Protein AF-A0A7Y4UBI0-F1 (afdb_monomer_lite)

Sequence (370 aa):
MGIESQLKQLKIEELLTMLKHDDAEVRRKAVHSLEKMETSAFTLEIMERLLGLVADKDRFVRFDVVLALARLNETPLFPVLLERLLSLTRDKRKVVRATAASVFAECTDAAATPEVTARLWELTTDEDKNVRAEAITALRQTKALSSSPETIARLLMLTNDEDRWVGAVAVEAVTDFGHVAATPSLVERMFALLSDSQESLRWTAARAFGKLATVVATPGVIERLVALTTDTGRGVRHAAAMALGELGQQAAAPEVIGGLLNLLTDKNPDVRSHAVEALQRMGNVTAFPIARERLWGLMENKSKAIRFMAARLLREMDEVGSVSARLQEFWKPYIGISTVILLDSFNEEYCSIGDLAEEELRLLAAKQRP

Foldseek 3Di:
DDPVVVVVVVLLVVLLVQCPDPDPVSVLVSLLVLLPDDLVPDDPVNLVSLLVCLPPPDPSSLVSSLSSNLSCLVDPCVVVLLVSLLVQCPDPDPSSVLSSLLSLLSNAQSSPDPSSLVSLLVQCPDPDLSSNLSSLSSCLSHPVNLPDPVSLVSLLVQLPPPDPVSVLSSLLSNLSSDQSNPDPSSLVSLVVQCPDPDPVSVLSSLLSLLSHLVPPVDPVNLVSLLVQLPPPDPSSNLSSLSSLLSVAQVSLDPSSLVSLLVQLPDPDPSSNVSSLSSLVRNAQNVVPVVLVVSLVVQCPDPDPSSVVSSLVSQVVNCPDCPSVVVVCVSCVVVDDPPCVVVVVVDDDDDPPCPPVVVVVVVVVVVVPDD

Secondary structure (DSSP, 8-state):
--HHHHHHHHHHHHHHHHTT-SSHHHHHHHHHHHHTS-GGG--HHHHHHHHHGGG-SSHHHHHHHHHHHHGGGGSTTHHHHHHHHHHHTT-SSHHHHHHHHHHHHHHGGGG--HHHHHHHHHHTT-SSHHHHHHHHHHHHH-HHHHT-HHHHHHHHHHTT-SSHHHHHHHHHHHHHT-GGG--HHHHHHHHHHTT-SSHHHHHHHHHHHHHTHHHH--HHHHHHHHHHTT-S-HHHHHHHHHHHHHHGGGG--HHHHHHHHHHTT-SSHHHHHHHHHHHHHT--GGGSHHHHHHHHHHTT-S-HHHHHHHHHHHHHT-SSTHHHHHHHHHHTTT--GGGHHHHTT--S--SSTTTHHHHHHHHHHHTS--

pLDDT: mean 84.92, std 17.04, range [34.38, 98.56]

Structure (mmCIF, N/CA/C/O backbone):
data_AF-A0A7Y4UBI0-F1
#
_entry.id   AF-A0A7Y4UBI0-F1
#
loop_
_atom_site.group_PDB
_atom_site.id
_atom_site.type_symbol
_atom_site.label_atom_id
_atom_site.label_alt_id
_atom_site.label_comp_id
_atom_site.label_asym_id
_atom_site.label_entity_id
_atom_site.label_seq_id
_atom_site.pdbx_PDB_ins_code
_atom_site.Cartn_x
_atom_site.Cartn_y
_atom_site.Cartn_z
_atom_site.occupancy
_atom_site.B_iso_or_equiv
_atom_site.auth_seq_id
_atom_site.auth_comp_id
_atom_site.auth_asym_id
_atom_site.auth_atom_id
_atom_site.pdbx_PDB_model_num
ATOM 1 N N . MET A 1 1 ? -14.143 25.896 38.084 1.00 55.72 1 MET A N 1
ATOM 2 C CA . MET A 1 1 ? -14.036 25.474 36.671 1.00 55.72 1 MET A CA 1
ATOM 3 C C . MET A 1 1 ? -14.541 26.622 35.815 1.00 55.72 1 MET A C 1
ATOM 5 O O . MET A 1 1 ? -15.656 27.065 36.050 1.00 55.72 1 MET A O 1
ATOM 9 N N . GLY A 1 2 ? -13.694 27.189 34.950 1.00 74.81 2 GLY A N 1
ATOM 10 C CA . GLY A 1 2 ? -14.023 28.373 34.144 1.00 74.81 2 GLY A CA 1
ATOM 11 C C . GLY A 1 2 ? -14.930 28.059 32.950 1.00 74.81 2 GLY A C 1
ATOM 12 O O . GLY A 1 2 ? -15.023 26.908 32.528 1.00 74.81 2 GLY A O 1
ATOM 13 N N . ILE A 1 3 ? -15.570 29.094 32.401 1.00 71.25 3 ILE A N 1
ATOM 14 C CA . ILE A 1 3 ? -16.541 29.043 31.288 1.00 71.25 3 ILE A CA 1
ATOM 15 C C . ILE A 1 3 ? -16.007 28.257 30.075 1.00 71.25 3 ILE A C 1
ATOM 17 O O . ILE A 1 3 ? -16.743 27.491 29.458 1.00 71.25 3 ILE A O 1
ATOM 21 N N . GLU A 1 4 ? -14.710 28.357 29.773 1.00 72.25 4 GLU A N 1
ATOM 22 C CA . GLU A 1 4 ? -14.072 27.602 28.684 1.00 72.25 4 GLU A CA 1
ATOM 23 C C . GLU A 1 4 ? -14.135 26.080 28.874 1.00 72.25 4 GLU A C 1
ATOM 25 O O . GLU A 1 4 ? -14.333 25.341 27.912 1.00 72.25 4 GLU A O 1
ATOM 30 N N . SER A 1 5 ? -14.016 25.594 30.112 1.00 73.00 5 SER A N 1
ATOM 31 C CA . SER A 1 5 ? -14.112 24.162 30.415 1.00 73.00 5 SER A CA 1
ATOM 32 C C . SER A 1 5 ? -15.539 23.645 30.232 1.00 73.00 5 SER A C 1
ATOM 34 O O . SER A 1 5 ? -15.718 22.519 29.779 1.00 73.00 5 SER A O 1
ATOM 36 N N . GLN A 1 6 ? -16.547 24.463 30.547 1.00 68.75 6 GLN A N 1
ATOM 37 C CA . GLN A 1 6 ? -17.956 24.122 30.329 1.00 68.75 6 GLN A CA 1
ATOM 38 C C . GLN A 1 6 ? -18.307 24.127 28.837 1.00 68.75 6 GLN A C 1
ATOM 40 O O . GLN A 1 6 ? -18.978 23.214 28.369 1.00 68.75 6 GLN A O 1
ATOM 45 N N . LEU A 1 7 ? -17.798 25.099 28.072 1.00 70.19 7 LEU A N 1
ATOM 46 C CA . LEU A 1 7 ? -17.975 25.158 26.617 1.00 70.19 7 LEU A CA 1
ATOM 47 C C . LEU A 1 7 ? -17.324 23.965 25.906 1.00 70.19 7 LEU A C 1
ATOM 49 O O . LEU A 1 7 ? -17.924 23.390 25.000 1.00 70.19 7 LEU A O 1
ATOM 53 N N . LYS A 1 8 ? -16.118 23.559 26.332 1.00 78.38 8 LYS A N 1
ATOM 54 C CA . LYS A 1 8 ? -15.470 22.342 25.817 1.00 78.38 8 LYS A CA 1
ATOM 55 C C . LYS A 1 8 ? -16.309 21.094 26.111 1.00 78.38 8 LYS A C 1
ATOM 57 O O . LYS A 1 8 ? -16.494 20.281 25.212 1.00 78.38 8 LYS A O 1
ATOM 62 N N . GLN A 1 9 ? -16.848 20.973 27.324 1.00 78.06 9 GLN A N 1
ATOM 63 C CA . GLN A 1 9 ? -17.683 19.836 27.719 1.00 78.06 9 GLN A CA 1
ATOM 64 C C . GLN A 1 9 ? -18.991 19.762 26.916 1.00 78.06 9 GLN A C 1
ATOM 66 O O . GLN A 1 9 ? -19.308 18.707 26.374 1.00 78.06 9 GLN A O 1
ATOM 71 N N . LEU A 1 10 ? -19.699 20.886 26.761 1.00 77.88 10 LEU A N 1
ATOM 72 C CA . LEU A 1 10 ? -20.908 20.982 25.930 1.00 77.88 10 LEU A CA 1
ATOM 73 C C . LEU A 1 10 ? -20.640 20.545 24.487 1.00 77.88 10 LEU A C 1
ATOM 75 O O . LEU A 1 10 ? -21.402 19.770 23.914 1.00 77.88 10 LEU A O 1
ATOM 79 N N . LYS A 1 11 ? -19.509 20.977 23.919 1.00 87.38 11 LYS A N 1
ATOM 80 C CA . LYS A 1 11 ? -19.115 20.588 22.563 1.00 87.38 11 LYS A CA 1
ATOM 81 C C . LYS A 1 11 ? -18.838 19.085 22.444 1.00 87.38 11 LYS A C 1
ATOM 83 O O . LYS A 1 11 ? -19.170 18.490 21.424 1.00 87.38 11 LYS A O 1
ATOM 88 N N . ILE A 1 12 ? -18.246 18.460 23.464 1.00 88.44 12 ILE A N 1
ATOM 89 C CA . ILE A 1 12 ? -18.039 17.003 23.492 1.00 88.44 12 ILE A CA 1
ATOM 90 C C . ILE A 1 12 ? -19.384 16.280 23.548 1.00 88.44 12 ILE A C 1
ATOM 92 O O . ILE A 1 12 ? -19.601 15.359 22.768 1.00 88.44 12 ILE A O 1
ATOM 96 N N . GLU A 1 13 ? -20.299 16.703 24.419 1.00 90.12 13 GLU A N 1
ATOM 97 C CA . GLU A 1 13 ? -21.625 16.088 24.537 1.00 90.12 13 GLU A CA 1
ATOM 98 C C . GLU A 1 13 ? -22.402 16.159 23.218 1.00 90.12 13 GLU A C 1
ATOM 100 O O . GLU A 1 13 ? -22.935 15.142 22.768 1.00 90.12 13 GLU A O 1
ATOM 105 N N . GLU A 1 14 ? -22.384 17.308 22.536 1.00 91.62 14 GLU A N 1
ATOM 106 C CA . GLU A 1 14 ? -22.957 17.451 21.194 1.00 91.62 14 GLU A CA 1
ATOM 107 C C . GLU A 1 14 ? -22.345 16.449 20.207 1.00 91.62 14 GLU A C 1
ATOM 109 O O . GLU A 1 14 ? -23.079 15.709 19.547 1.00 91.62 14 GLU A O 1
ATOM 114 N N . LEU A 1 15 ? -21.013 16.344 20.148 1.00 92.56 15 LEU A N 1
ATOM 115 C CA . LEU A 1 15 ? -20.339 15.371 19.282 1.00 92.56 15 LEU A CA 1
ATOM 116 C C . LEU A 1 15 ? -20.748 13.930 19.617 1.00 92.56 15 LEU A C 1
ATOM 118 O O . LEU A 1 15 ? -21.052 13.156 18.710 1.00 92.56 15 LEU A O 1
ATOM 122 N N . LEU A 1 16 ? -20.839 13.576 20.902 1.00 92.94 16 LEU A N 1
ATOM 123 C CA . LEU A 1 16 ? -21.274 12.250 21.344 1.00 92.94 16 LEU A CA 1
ATOM 124 C C . LEU A 1 16 ? -22.729 11.940 20.964 1.00 92.94 16 LEU A C 1
ATOM 126 O O . LEU A 1 16 ? -23.054 10.777 20.703 1.00 92.94 16 LEU A O 1
ATOM 130 N N . THR A 1 17 ? -23.608 12.945 20.898 1.00 93.62 17 THR A N 1
ATOM 131 C CA . THR A 1 17 ? -24.964 12.752 20.355 1.00 93.62 17 THR A CA 1
ATOM 132 C C . THR A 1 17 ? -24.947 12.521 18.845 1.00 93.62 17 THR A C 1
ATOM 134 O O . THR A 1 17 ? -25.629 11.615 18.360 1.00 93.62 17 THR A O 1
ATOM 137 N N . MET A 1 18 ? -24.112 13.258 18.105 1.00 94.38 18 MET A N 1
ATOM 138 C CA . MET A 1 18 ? -23.971 13.116 16.652 1.00 94.38 18 MET A CA 1
ATOM 139 C C . MET A 1 18 ? -23.423 11.745 16.237 1.00 94.38 18 MET A C 1
ATOM 141 O O . MET A 1 18 ? -23.784 11.248 15.172 1.00 94.38 18 MET A O 1
ATOM 145 N N . LEU A 1 19 ? -22.635 11.080 17.090 1.00 94.44 19 LEU A N 1
ATOM 146 C CA . LEU A 1 19 ? -22.184 9.699 16.859 1.00 94.44 19 LEU A CA 1
ATOM 147 C C . LEU A 1 19 ? -23.337 8.690 16.713 1.00 94.44 19 LEU A C 1
ATOM 149 O O . LEU A 1 19 ? -23.130 7.616 16.160 1.00 94.44 19 LEU A O 1
ATOM 153 N N . LYS A 1 20 ? -24.546 9.004 17.192 1.00 94.00 20 LYS A N 1
ATOM 154 C CA . LYS A 1 20 ? -25.727 8.125 17.099 1.00 94.00 20 LYS A CA 1
ATOM 155 C C . LYS A 1 20 ? -26.674 8.495 15.958 1.00 94.00 20 LYS A C 1
ATOM 157 O O . LYS A 1 20 ? -27.741 7.902 15.842 1.00 94.00 20 LYS A O 1
ATOM 162 N N . HIS A 1 21 ? -26.319 9.491 15.153 1.00 96.00 21 HIS A N 1
ATOM 163 C CA . HIS A 1 21 ? -27.180 9.998 14.094 1.00 96.00 21 HIS A CA 1
ATOM 164 C C . HIS A 1 21 ? -27.374 8.963 12.970 1.00 96.00 21 HIS A C 1
ATOM 166 O O . HIS A 1 21 ? -26.458 8.202 12.663 1.00 96.00 21 HIS A O 1
ATOM 172 N N . ASP A 1 22 ? -28.538 8.945 12.314 1.00 94.12 22 ASP A N 1
ATOM 173 C CA . ASP A 1 22 ? -28.853 7.959 11.264 1.00 94.12 22 ASP A CA 1
ATOM 174 C C . ASP A 1 22 ? -28.006 8.139 9.991 1.00 94.12 22 ASP A C 1
ATOM 176 O O . ASP A 1 22 ? -27.606 7.159 9.341 1.00 94.12 22 ASP A O 1
ATOM 180 N N . ASP A 1 23 ? -27.692 9.395 9.668 1.00 95.88 23 ASP A N 1
ATOM 181 C CA . ASP A 1 23 ? -26.807 9.785 8.567 1.00 95.88 23 ASP A CA 1
ATOM 182 C C . ASP A 1 23 ? -25.337 9.472 8.887 1.00 95.88 23 ASP A C 1
ATOM 184 O O . ASP A 1 23 ? -24.786 9.933 9.892 1.00 95.88 23 ASP A O 1
ATOM 188 N N . ALA A 1 24 ? -24.707 8.698 8.003 1.00 95.81 24 ALA A N 1
ATOM 189 C CA . ALA A 1 24 ? -23.306 8.322 8.107 1.00 95.81 24 ALA A CA 1
ATOM 190 C C . ALA A 1 24 ? -22.368 9.530 8.034 1.00 95.81 24 ALA A C 1
ATOM 192 O O . ALA A 1 24 ? -21.390 9.558 8.770 1.00 95.81 24 ALA A O 1
ATOM 193 N N . GLU A 1 25 ? -22.678 10.550 7.232 1.00 95.38 25 GLU A N 1
ATOM 194 C CA . GLU A 1 25 ? -21.830 11.742 7.115 1.00 95.38 25 GLU A CA 1
ATOM 195 C C . GLU A 1 25 ? -21.813 12.558 8.412 1.00 95.38 25 GLU A C 1
ATOM 197 O O . GLU A 1 25 ? -20.786 13.130 8.779 1.00 95.38 25 GLU A O 1
ATOM 202 N N . VAL A 1 26 ? -22.925 12.575 9.153 1.00 95.81 26 VAL A N 1
ATOM 203 C CA . VAL A 1 26 ? -22.986 13.223 10.471 1.00 95.81 26 VAL A CA 1
ATOM 204 C C . VAL A 1 26 ? -22.139 12.456 11.482 1.00 95.81 26 VAL A C 1
ATOM 206 O O . VAL A 1 26 ? -21.301 13.063 12.151 1.00 95.81 26 VAL A O 1
ATOM 209 N N . ARG A 1 27 ? -22.284 11.123 11.546 1.00 96.88 27 ARG A N 1
ATOM 210 C CA . ARG A 1 27 ? -21.447 10.284 12.422 1.00 96.88 27 ARG A CA 1
ATOM 211 C C . ARG A 1 27 ? -19.970 10.445 12.084 1.00 96.88 27 ARG A C 1
ATOM 213 O O . ARG A 1 27 ? -19.155 10.652 12.974 1.00 96.88 27 ARG A O 1
ATOM 220 N N . ARG A 1 28 ? -19.642 10.431 10.795 1.00 94.81 28 ARG A N 1
ATOM 221 C CA . ARG A 1 28 ? -18.288 10.592 10.275 1.00 94.81 28 ARG A CA 1
ATOM 222 C C . ARG A 1 28 ? -17.670 11.925 10.691 1.00 94.81 28 ARG A C 1
ATOM 224 O O . ARG A 1 28 ? -16.598 11.948 11.282 1.00 94.81 28 ARG A O 1
ATOM 231 N N . LYS A 1 29 ? -18.371 13.041 10.466 1.00 93.56 29 LYS A N 1
ATOM 232 C CA . LYS A 1 29 ? -17.911 14.373 10.896 1.00 93.56 29 LYS A CA 1
ATOM 233 C C . LYS A 1 29 ? -17.727 14.464 12.406 1.00 93.56 29 LYS A C 1
ATOM 235 O O . LYS A 1 29 ? -16.806 15.146 12.854 1.00 93.56 29 LYS A O 1
ATOM 240 N N . ALA A 1 30 ? -18.579 13.795 13.181 1.00 95.12 30 ALA A N 1
ATOM 241 C CA . ALA A 1 30 ? -18.442 13.743 14.629 1.00 95.12 30 ALA A CA 1
ATOM 242 C C . ALA A 1 30 ? -17.185 12.967 15.050 1.00 95.12 30 ALA A C 1
ATOM 244 O O . ALA A 1 30 ? -16.397 13.493 15.833 1.00 95.12 30 ALA A O 1
ATOM 245 N N . VAL A 1 31 ? -16.942 11.786 14.469 1.00 94.94 31 VAL A N 1
ATOM 246 C CA . VAL A 1 31 ? -15.712 11.010 14.698 1.00 94.94 31 VAL A CA 1
ATOM 247 C C . VAL A 1 31 ? -14.476 11.815 14.300 1.00 94.94 31 VAL A C 1
ATOM 249 O O . VAL A 1 31 ? -13.589 11.985 15.125 1.00 94.94 31 VAL A O 1
ATOM 252 N N . HIS A 1 32 ? -14.454 12.399 13.101 1.00 92.62 32 HIS A N 1
ATOM 253 C CA . HIS A 1 32 ? -13.353 13.246 12.619 1.00 92.62 32 HIS A CA 1
ATOM 254 C C . HIS A 1 32 ? -13.102 14.464 13.517 1.00 92.62 32 HIS A C 1
ATOM 256 O O . HIS A 1 32 ? -11.971 14.898 13.724 1.00 92.62 32 HIS A O 1
ATOM 262 N N . SER A 1 33 ? -14.165 15.045 14.077 1.00 90.75 33 SER A N 1
ATOM 263 C CA . SER A 1 33 ? -14.035 16.166 15.011 1.00 90.75 33 SER A CA 1
ATOM 264 C C . SER A 1 33 ? -13.409 15.725 16.332 1.00 90.75 33 SER A C 1
ATOM 266 O O . SER A 1 33 ? -12.546 16.439 16.835 1.00 90.75 33 SER A O 1
ATOM 268 N N . LEU A 1 34 ? -13.793 14.557 16.863 1.00 90.56 34 LEU A N 1
ATOM 269 C CA . LEU A 1 34 ? -13.170 13.951 18.049 1.00 90.56 34 LEU A CA 1
ATOM 270 C C . LEU A 1 34 ? -11.710 13.564 17.769 1.00 90.56 34 LEU A C 1
ATOM 272 O O . LEU A 1 34 ? -10.826 13.840 18.576 1.00 90.56 34 LEU A O 1
ATOM 276 N N . GLU A 1 35 ? -11.437 13.007 16.590 1.00 88.94 35 GLU A N 1
ATOM 277 C CA . GLU A 1 35 ? -10.097 12.652 16.116 1.00 88.94 35 GLU A CA 1
ATOM 278 C C . GLU A 1 35 ? -9.171 13.867 16.002 1.00 88.94 35 GLU A C 1
ATOM 280 O O . GLU A 1 35 ? -7.967 13.715 16.127 1.00 88.94 35 GLU A O 1
ATOM 285 N N . LYS A 1 36 ? -9.686 15.087 15.827 1.00 88.12 36 LYS A N 1
ATOM 286 C CA . LYS A 1 36 ? -8.866 16.313 15.796 1.00 88.12 36 LYS A CA 1
ATOM 287 C C . LYS A 1 36 ? -8.690 16.996 17.148 1.00 88.12 36 LYS A C 1
ATOM 289 O O . LYS A 1 36 ? -7.972 17.991 17.236 1.00 88.12 36 LYS A O 1
ATOM 294 N N . MET A 1 37 ? -9.342 16.504 18.198 1.00 87.75 37 MET A N 1
ATOM 295 C CA . MET A 1 37 ? -9.190 17.069 19.537 1.00 87.75 37 MET A CA 1
ATOM 296 C C . MET A 1 37 ? -7.803 16.777 20.116 1.00 87.75 37 MET A C 1
ATOM 298 O O . MET A 1 37 ? -7.100 15.866 19.684 1.00 87.75 37 MET A O 1
ATOM 302 N N . GLU A 1 38 ? -7.394 17.538 21.126 1.00 85.56 38 GLU A N 1
ATOM 303 C CA . GLU A 1 38 ? -6.209 17.194 21.915 1.00 85.56 38 GLU A CA 1
ATOM 304 C C . GLU A 1 38 ? -6.411 15.825 22.584 1.00 85.56 38 GLU A C 1
ATOM 306 O O . GLU A 1 38 ? -7.494 15.532 23.091 1.00 85.56 38 GLU A O 1
ATOM 311 N N . THR A 1 39 ? -5.378 14.980 22.597 1.00 82.19 39 THR A N 1
ATOM 312 C CA . THR A 1 39 ? -5.441 13.629 23.189 1.00 82.19 39 THR A CA 1
ATOM 313 C C . THR A 1 39 ? -5.777 13.661 24.683 1.00 82.19 39 THR A C 1
ATOM 315 O O . THR A 1 39 ? -6.424 12.750 25.189 1.00 82.19 39 THR A O 1
ATOM 318 N N . SER A 1 40 ? -5.442 14.755 25.375 1.00 82.12 40 SER A N 1
ATOM 319 C CA . SER A 1 40 ? -5.828 15.030 26.766 1.00 82.12 40 SER A CA 1
ATOM 320 C C . SER A 1 40 ? -7.344 15.102 26.992 1.00 82.12 40 SER A C 1
ATOM 322 O O . SER A 1 40 ? -7.801 14.916 28.119 1.00 82.12 40 SER A O 1
ATOM 324 N N . ALA A 1 41 ? -8.129 15.369 25.944 1.00 84.25 41 ALA A N 1
ATOM 325 C CA . ALA A 1 41 ? -9.583 15.434 26.014 1.00 84.25 41 ALA A CA 1
ATOM 326 C C . ALA A 1 41 ? -10.254 14.059 25.878 1.00 84.25 41 ALA A C 1
ATOM 328 O O . ALA A 1 41 ? -11.459 13.956 26.110 1.00 84.25 41 ALA A O 1
ATOM 329 N N . PHE A 1 42 ? -9.515 13.008 25.503 1.00 86.50 42 PHE A N 1
ATOM 330 C CA . PHE A 1 42 ? -10.084 11.671 25.384 1.00 86.50 42 PHE A CA 1
ATOM 331 C C . PHE A 1 42 ? -10.385 11.085 26.762 1.00 86.50 42 PHE A C 1
ATOM 333 O O . PHE A 1 42 ? -9.510 10.910 27.608 1.00 86.50 42 PHE A O 1
ATOM 340 N N . THR A 1 43 ? -11.653 10.746 26.968 1.00 92.31 43 THR A N 1
ATOM 341 C CA . THR A 1 43 ? -12.148 10.094 28.178 1.00 92.31 43 THR A CA 1
ATOM 342 C C . THR A 1 43 ? -12.531 8.649 27.886 1.00 92.31 43 THR A C 1
ATOM 344 O O . THR A 1 43 ? -12.726 8.255 26.732 1.00 92.31 43 THR A O 1
ATOM 347 N N . LEU A 1 44 ? -12.705 7.859 28.949 1.00 93.56 44 LEU A N 1
ATOM 348 C CA . LEU A 1 44 ? -13.227 6.497 28.837 1.00 93.56 44 LEU A CA 1
ATOM 349 C C . LEU A 1 44 ? -14.590 6.466 28.125 1.00 93.56 44 LEU A C 1
ATOM 351 O O . LEU A 1 44 ? -14.848 5.560 27.340 1.00 93.56 44 LEU A O 1
ATOM 355 N N . GLU A 1 45 ? -15.444 7.472 28.345 1.00 94.00 45 GLU A N 1
ATOM 356 C CA . GLU A 1 45 ? -16.726 7.565 27.645 1.00 94.00 45 GLU A CA 1
ATOM 357 C C . GLU A 1 45 ? -16.535 7.746 26.137 1.00 94.00 45 GLU A C 1
ATOM 359 O O . GLU A 1 45 ? -17.156 7.022 25.363 1.00 94.00 45 GLU A O 1
ATOM 364 N N . ILE A 1 46 ? -15.668 8.671 25.710 1.00 93.62 46 ILE A N 1
ATOM 365 C CA . ILE A 1 46 ? -15.396 8.892 24.283 1.00 93.62 46 ILE A CA 1
ATOM 366 C C . ILE A 1 46 ? -14.869 7.602 23.649 1.00 93.62 46 ILE A C 1
ATOM 368 O O . ILE A 1 46 ? -15.367 7.188 22.603 1.00 93.62 46 ILE A O 1
ATOM 372 N N . MET A 1 47 ? -13.922 6.929 24.308 1.00 95.75 47 MET A N 1
ATOM 373 C CA . MET A 1 47 ? -13.381 5.654 23.841 1.00 95.75 47 MET A CA 1
ATOM 374 C C . MET A 1 47 ? -14.477 4.592 23.677 1.00 95.75 47 MET A C 1
ATOM 376 O O . MET A 1 47 ? -14.589 3.999 22.610 1.00 95.75 47 MET A O 1
ATOM 380 N N . GLU A 1 48 ? -15.321 4.368 24.688 1.00 96.12 48 GLU A N 1
ATOM 381 C CA . GLU A 1 48 ? -16.397 3.364 24.624 1.00 96.12 48 GLU A CA 1
ATOM 382 C C . GLU A 1 48 ? -17.456 3.717 23.559 1.00 96.12 48 GLU A C 1
ATOM 384 O O . GLU A 1 48 ? -18.016 2.838 22.900 1.00 96.12 48 GLU A O 1
ATOM 389 N N . ARG A 1 49 ? -17.707 5.011 23.317 1.00 95.38 49 ARG A N 1
ATOM 390 C CA . ARG A 1 49 ? -18.597 5.469 22.236 1.00 95.38 49 ARG A CA 1
ATOM 391 C C . ARG A 1 49 ? -18.013 5.183 20.856 1.00 95.38 49 ARG A C 1
ATOM 393 O O . ARG A 1 49 ? -18.745 4.703 19.993 1.00 95.38 49 ARG A O 1
ATOM 400 N N . LEU A 1 50 ? -16.718 5.427 20.665 1.00 96.56 50 LEU A N 1
ATOM 401 C CA . LEU A 1 50 ? -16.008 5.094 19.429 1.00 96.56 50 LEU A CA 1
ATOM 402 C C . LEU A 1 50 ? -15.926 3.575 19.221 1.00 96.56 50 LEU A C 1
ATOM 404 O O . LEU A 1 50 ? -16.191 3.098 18.119 1.00 96.56 50 LEU A O 1
ATOM 408 N N . LEU A 1 51 ? -15.673 2.798 20.281 1.00 96.81 51 LEU A N 1
ATOM 409 C CA . LEU A 1 51 ? -15.708 1.332 20.235 1.00 96.81 51 LEU A CA 1
ATOM 410 C C . LEU A 1 51 ? -17.085 0.801 19.814 1.00 96.81 51 LEU A C 1
ATOM 412 O O . LEU A 1 51 ? -17.164 -0.198 19.108 1.00 96.81 51 LEU A O 1
ATOM 416 N N . GLY A 1 52 ? -18.178 1.484 20.163 1.00 95.12 52 GLY A N 1
ATOM 417 C CA . GLY A 1 52 ? -19.517 1.149 19.668 1.00 95.12 52 GLY A CA 1
ATOM 418 C C . GLY A 1 52 ? -19.678 1.281 18.144 1.00 95.12 52 GLY A C 1
ATOM 419 O O . GLY A 1 52 ? -20.507 0.585 17.554 1.00 95.12 52 GLY A O 1
ATOM 420 N N . LEU A 1 53 ? -18.872 2.128 17.498 1.00 96.88 53 LEU A N 1
ATOM 421 C CA . LEU A 1 53 ? -18.917 2.398 16.057 1.00 96.88 53 LEU A CA 1
ATOM 422 C C . LEU A 1 53 ? -17.978 1.516 15.225 1.00 96.88 53 LEU A C 1
ATOM 424 O O . LEU A 1 53 ? -18.016 1.575 13.999 1.00 96.88 53 LEU A O 1
ATOM 428 N N . VAL A 1 54 ? -17.201 0.616 15.835 1.00 96.44 54 VAL A N 1
ATOM 429 C CA . VAL A 1 54 ? -16.406 -0.372 15.071 1.00 96.44 54 VAL A CA 1
ATOM 430 C C . VAL A 1 54 ? -17.289 -1.289 14.215 1.00 96.44 54 VAL A C 1
ATOM 432 O O . VAL A 1 54 ? -16.845 -1.855 13.222 1.00 96.44 54 VAL A O 1
ATOM 435 N N . ALA A 1 55 ? -18.562 -1.430 14.594 1.00 95.25 55 ALA A N 1
ATOM 436 C CA . ALA A 1 55 ? -19.567 -2.198 13.874 1.00 95.25 55 ALA A CA 1
ATOM 437 C C . ALA A 1 55 ? -20.421 -1.347 12.919 1.00 95.25 55 ALA A C 1
ATOM 439 O O . ALA A 1 55 ? -21.437 -1.846 12.427 1.00 95.25 55 ALA A O 1
ATOM 440 N N . ASP A 1 56 ? -20.074 -0.073 12.702 1.00 96.88 56 ASP A N 1
ATOM 441 C CA . ASP A 1 56 ? -20.883 0.830 11.887 1.00 96.88 56 ASP A CA 1
ATOM 442 C C . ASP A 1 56 ? -21.093 0.260 10.481 1.00 96.88 56 ASP A C 1
ATOM 444 O O . ASP A 1 56 ? -20.202 -0.362 9.898 1.00 96.88 56 ASP A O 1
ATOM 448 N N . LYS A 1 57 ? -22.286 0.465 9.921 1.00 94.00 57 LYS A N 1
ATOM 449 C CA . LYS A 1 57 ? -22.629 0.011 8.567 1.00 94.00 57 LYS A CA 1
ATOM 450 C C . LYS A 1 57 ? -21.766 0.692 7.501 1.00 94.00 57 LYS A C 1
ATOM 452 O O . LYS A 1 57 ? -21.411 0.063 6.503 1.00 94.00 57 LYS A O 1
ATOM 457 N N . ASP A 1 58 ? -21.400 1.950 7.722 1.00 95.88 58 ASP A N 1
ATOM 458 C CA . ASP A 1 58 ? -20.645 2.755 6.778 1.00 95.88 58 ASP A CA 1
ATOM 459 C C . ASP A 1 58 ? -19.135 2.524 6.914 1.00 95.88 58 ASP A C 1
ATOM 461 O O . ASP A 1 58 ? -18.559 2.568 8.001 1.00 95.88 58 ASP A O 1
ATOM 465 N N . ARG A 1 59 ? -18.473 2.258 5.784 1.00 94.44 59 ARG A N 1
ATOM 466 C CA . ARG A 1 59 ? -17.037 1.944 5.768 1.00 94.44 59 ARG A CA 1
ATOM 467 C C . ARG A 1 59 ? -16.146 3.141 6.095 1.00 94.44 59 ARG A C 1
ATOM 469 O O . ARG A 1 59 ? -15.047 2.923 6.591 1.00 94.44 59 ARG A O 1
ATOM 476 N N . PHE A 1 60 ? -16.584 4.361 5.792 1.00 94.75 60 PHE A N 1
ATOM 477 C CA . PHE A 1 60 ? -15.813 5.575 6.043 1.00 94.75 60 PHE A CA 1
ATOM 478 C C . PHE A 1 60 ? -15.929 5.987 7.506 1.00 94.75 60 PHE A C 1
ATOM 480 O O . PHE A 1 60 ? -14.925 6.360 8.097 1.00 94.75 60 PHE A O 1
ATOM 487 N N . VAL A 1 61 ? -17.103 5.806 8.123 1.00 96.38 61 VAL A N 1
ATOM 488 C CA . VAL A 1 61 ? -17.244 5.945 9.582 1.00 96.38 61 VAL A CA 1
ATOM 489 C C . VAL A 1 61 ? -16.289 4.991 10.297 1.00 96.38 61 VAL A C 1
ATOM 491 O O . VAL A 1 61 ? -15.548 5.423 11.172 1.00 96.38 61 VAL A O 1
ATOM 494 N N . ARG A 1 62 ? -16.247 3.709 9.901 1.00 96.69 62 ARG A N 1
ATOM 495 C CA . ARG A 1 62 ? -15.307 2.747 10.504 1.00 96.69 62 ARG A CA 1
ATOM 496 C C . ARG A 1 62 ? -13.846 3.155 10.312 1.00 96.69 62 ARG A C 1
ATOM 498 O O . ARG A 1 62 ? -13.075 3.019 11.251 1.00 96.69 62 ARG A O 1
ATOM 505 N N . PHE A 1 63 ? -13.473 3.648 9.131 1.00 94.94 63 PHE A N 1
ATOM 506 C CA . PHE A 1 63 ? -12.116 4.131 8.863 1.00 94.94 63 PHE A CA 1
ATOM 507 C C . PHE A 1 63 ? -11.731 5.294 9.792 1.00 94.94 63 PHE A C 1
ATOM 509 O O . PHE A 1 63 ? -10.703 5.224 10.458 1.00 94.94 63 PHE A O 1
ATOM 516 N N . ASP A 1 64 ? -12.593 6.303 9.928 1.00 95.31 64 ASP A N 1
ATOM 517 C CA . ASP A 1 64 ? -12.328 7.443 10.815 1.00 95.31 64 ASP A CA 1
ATOM 518 C C . ASP A 1 64 ? -12.292 6.999 12.296 1.00 95.31 64 ASP A C 1
ATOM 520 O O . ASP A 1 64 ? -11.508 7.517 13.089 1.00 95.31 64 ASP A O 1
ATOM 524 N N . VAL A 1 65 ? -13.088 5.989 12.682 1.00 97.25 65 VAL A N 1
ATOM 525 C CA . VAL A 1 65 ? -13.051 5.394 14.034 1.00 97.25 65 VAL A CA 1
ATOM 526 C C . VAL A 1 65 ? -11.715 4.711 14.301 1.00 97.25 65 VAL A C 1
ATOM 528 O O . VAL A 1 65 ? -11.196 4.833 15.410 1.00 97.25 65 VAL A O 1
ATOM 531 N N . VAL A 1 66 ? -11.154 4.010 13.312 1.00 97.44 66 VAL A N 1
ATOM 532 C CA . VAL A 1 66 ? -9.837 3.377 13.441 1.00 97.44 66 VAL A CA 1
ATOM 533 C C . VAL A 1 66 ? -8.778 4.429 13.764 1.00 97.44 66 VAL A C 1
ATOM 535 O O . VAL A 1 66 ? -8.068 4.280 14.758 1.00 97.44 66 VAL A O 1
ATOM 538 N N . LEU A 1 67 ? -8.735 5.521 12.995 1.00 95.00 67 LEU A N 1
ATOM 539 C CA . LEU A 1 67 ? -7.791 6.618 13.222 1.00 95.00 67 LEU A CA 1
ATOM 540 C C . LEU A 1 67 ? -8.000 7.273 14.594 1.00 95.00 67 LEU A C 1
ATOM 542 O O . LEU A 1 67 ? -7.043 7.478 15.340 1.00 95.00 67 LEU A O 1
ATOM 546 N N . ALA A 1 68 ? -9.253 7.539 14.973 1.00 95.00 68 ALA A N 1
ATOM 547 C CA . ALA A 1 68 ? -9.577 8.157 16.256 1.00 95.00 68 ALA A CA 1
ATOM 548 C C . ALA A 1 68 ? -9.170 7.283 17.453 1.00 95.00 68 ALA A C 1
ATOM 550 O O . ALA A 1 68 ? -8.627 7.797 18.431 1.00 95.00 68 ALA A O 1
ATOM 551 N N . LEU A 1 69 ? -9.414 5.969 17.385 1.00 96.44 69 LEU A N 1
ATOM 552 C CA . LEU A 1 69 ? -9.008 5.026 18.428 1.00 96.44 69 LEU A CA 1
ATOM 553 C C . LEU A 1 69 ? -7.489 4.845 18.467 1.00 96.44 69 LEU A C 1
ATOM 555 O O . LEU A 1 69 ? -6.934 4.742 19.556 1.00 96.44 69 LEU A O 1
ATOM 559 N N . ALA A 1 70 ? -6.804 4.854 17.320 1.00 95.38 70 ALA A N 1
ATOM 560 C CA . ALA A 1 70 ? -5.353 4.698 17.270 1.00 95.38 70 ALA A CA 1
ATOM 561 C C . ALA A 1 70 ? -4.614 5.817 18.022 1.00 95.38 70 ALA A C 1
ATOM 563 O O . ALA A 1 70 ? -3.629 5.532 18.699 1.00 95.38 70 ALA A O 1
ATOM 564 N N . ARG A 1 71 ? -5.140 7.054 18.014 1.00 93.50 71 ARG A N 1
ATOM 565 C CA . ARG A 1 71 ? -4.590 8.197 18.780 1.00 93.50 71 ARG A CA 1
ATOM 566 C C . ARG A 1 71 ? -4.566 7.988 20.295 1.00 93.50 71 ARG A C 1
ATOM 568 O O . ARG A 1 71 ? -3.874 8.715 21.006 1.00 93.50 71 ARG A O 1
ATOM 575 N N . LEU A 1 72 ? -5.321 7.018 20.813 1.00 92.19 72 LEU A N 1
ATOM 576 C CA . LEU A 1 72 ? -5.287 6.680 22.233 1.00 92.19 72 LEU A CA 1
ATOM 577 C C . LEU A 1 72 ? -3.983 5.994 22.646 1.00 92.19 72 LEU A C 1
ATOM 579 O O . LEU A 1 72 ? -3.750 5.906 23.849 1.00 92.19 72 LEU A O 1
ATOM 583 N N . ASN A 1 73 ? -3.137 5.547 21.709 1.00 91.44 73 ASN A N 1
ATOM 584 C CA . ASN A 1 73 ? -1.828 4.952 22.006 1.00 91.44 73 ASN A CA 1
ATOM 585 C C . ASN A 1 73 ? -0.887 5.868 22.808 1.00 91.44 73 ASN A C 1
ATOM 587 O O . ASN A 1 73 ? -0.065 5.376 23.576 1.00 91.44 73 ASN A O 1
ATOM 591 N N . GLU A 1 74 ? -1.060 7.185 22.708 1.00 88.06 74 GLU A N 1
ATOM 592 C CA . GLU A 1 74 ? -0.318 8.198 23.467 1.00 88.06 74 GLU A CA 1
ATOM 593 C C . GLU A 1 74 ? -0.967 8.538 24.824 1.00 88.06 74 GLU A C 1
ATOM 595 O O . GLU A 1 74 ? -0.540 9.465 25.514 1.00 88.06 74 GLU A O 1
ATOM 600 N N . THR A 1 75 ? -2.019 7.816 25.225 1.00 91.50 75 THR A N 1
ATOM 601 C CA . THR A 1 75 ? -2.826 8.134 26.412 1.00 91.50 75 THR A CA 1
ATOM 602 C C . THR A 1 75 ? -2.804 7.016 27.460 1.00 91.50 75 THR A C 1
ATOM 604 O O . THR A 1 75 ? -2.624 5.843 27.124 1.00 91.50 75 THR A O 1
ATOM 607 N N . PRO A 1 76 ? -3.100 7.323 28.740 1.00 93.56 76 PRO A N 1
ATOM 608 C CA . PRO A 1 76 ? -3.253 6.304 29.783 1.00 93.56 76 PRO A CA 1
ATOM 609 C C . PRO A 1 76 ? -4.392 5.300 29.539 1.00 93.56 76 PRO A C 1
ATOM 611 O O . PRO A 1 76 ? -4.457 4.282 30.222 1.00 93.56 76 PRO A O 1
ATOM 614 N N . LEU A 1 77 ? -5.303 5.575 28.595 1.00 95.25 77 LEU A N 1
ATOM 615 C CA . LEU A 1 77 ? -6.400 4.671 28.237 1.00 95.25 77 LEU A CA 1
ATOM 616 C C . LEU A 1 77 ? -5.942 3.515 27.344 1.00 95.25 77 LEU A C 1
ATOM 618 O O . LEU A 1 77 ? -6.691 2.555 27.170 1.00 95.25 77 LEU A O 1
ATOM 622 N N . PHE A 1 78 ? -4.728 3.574 26.791 1.00 96.06 78 PHE A N 1
ATOM 623 C CA . PHE A 1 78 ? -4.270 2.603 25.807 1.00 96.06 78 PHE A CA 1
ATOM 624 C C . PHE A 1 78 ? -4.315 1.137 26.273 1.00 96.06 78 PHE A C 1
ATOM 626 O O . PHE A 1 78 ? -4.829 0.312 25.519 1.00 96.06 78 PHE A O 1
ATOM 633 N N . PRO A 1 79 ? -3.893 0.769 27.501 1.00 96.44 79 PRO A N 1
ATOM 634 C CA . PRO A 1 79 ? -4.013 -0.616 27.961 1.00 96.44 79 PRO A CA 1
ATOM 635 C C . PRO A 1 79 ? -5.468 -1.106 27.981 1.00 96.44 79 PRO A C 1
ATOM 637 O O . PRO A 1 79 ? -5.756 -2.222 27.556 1.00 96.44 79 PRO A O 1
ATOM 640 N N . VAL A 1 80 ? -6.400 -0.238 28.392 1.00 97.12 80 VAL A N 1
ATOM 641 C CA . VAL A 1 80 ? -7.838 -0.547 28.403 1.00 97.12 80 VAL A CA 1
ATOM 642 C C . VAL A 1 80 ? -8.361 -0.714 26.976 1.00 97.12 80 VAL A C 1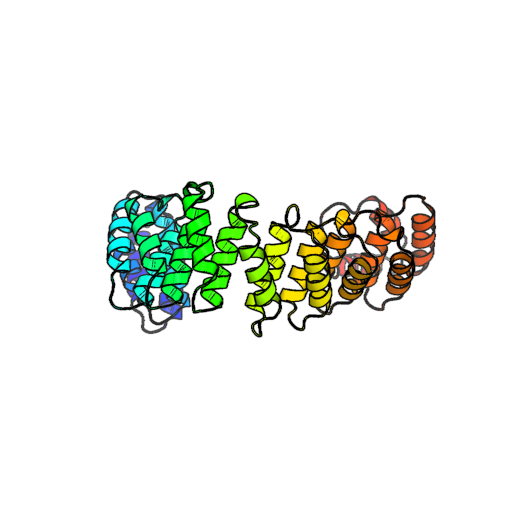
ATOM 644 O O . VAL A 1 80 ? -9.142 -1.625 26.703 1.00 97.12 80 VAL A O 1
ATOM 647 N N . LEU A 1 81 ? -7.907 0.129 26.044 1.00 97.19 81 LEU A N 1
ATOM 648 C CA . LEU A 1 81 ? -8.229 -0.016 24.628 1.00 97.19 81 LEU A CA 1
ATOM 649 C C . LEU A 1 81 ? -7.760 -1.375 24.089 1.00 97.19 81 LEU A C 1
ATOM 651 O O . LEU A 1 81 ? -8.544 -2.056 23.430 1.00 97.19 81 LEU A O 1
ATOM 655 N N . LEU A 1 82 ? -6.524 -1.794 24.385 1.00 97.19 82 LEU A N 1
ATOM 656 C CA . LEU A 1 82 ? -5.993 -3.083 23.930 1.00 97.19 82 LEU A CA 1
ATOM 657 C C . LEU A 1 82 ? -6.846 -4.256 24.430 1.00 97.19 82 LEU A C 1
ATOM 659 O O . LEU A 1 82 ? -7.227 -5.109 23.629 1.00 97.19 82 LEU A O 1
ATOM 663 N N . GLU A 1 83 ? -7.223 -4.269 25.712 1.00 97.38 83 GLU A N 1
ATOM 664 C CA . GLU A 1 83 ? -8.114 -5.295 26.276 1.00 97.38 83 GLU A CA 1
ATOM 665 C C . GLU A 1 83 ? -9.474 -5.338 25.560 1.00 97.38 83 GLU A C 1
ATOM 667 O O . GLU A 1 83 ? -9.990 -6.410 25.215 1.00 97.38 83 GLU A O 1
ATOM 672 N N . ARG A 1 84 ? -10.063 -4.166 25.290 1.00 97.94 84 ARG A N 1
ATOM 673 C CA . ARG A 1 84 ? -11.341 -4.060 24.573 1.00 97.94 84 ARG A CA 1
ATOM 674 C C . ARG A 1 84 ? -11.232 -4.559 23.138 1.00 97.94 84 ARG A C 1
ATOM 676 O O . ARG A 1 84 ? -12.066 -5.361 22.715 1.00 97.94 84 ARG A O 1
ATOM 683 N N . LEU A 1 85 ? -10.206 -4.140 22.404 1.00 97.81 85 LEU A N 1
ATOM 684 C CA . LEU A 1 85 ? -9.973 -4.575 21.028 1.00 97.81 85 LEU A CA 1
ATOM 685 C C . LEU A 1 85 ? -9.712 -6.082 20.954 1.00 97.81 85 LEU A C 1
ATOM 687 O O . LEU A 1 85 ? -10.290 -6.753 20.101 1.00 97.81 85 LEU A O 1
ATOM 691 N N . LEU A 1 86 ? -8.937 -6.643 21.889 1.00 98.00 86 LEU A N 1
ATOM 692 C CA . LEU A 1 86 ? -8.711 -8.088 21.993 1.00 9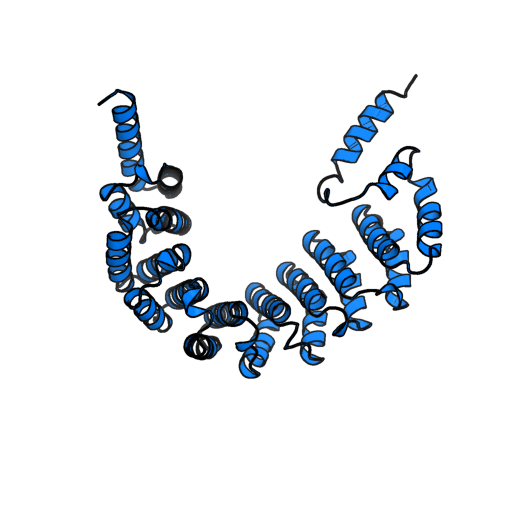8.00 86 LEU A CA 1
ATOM 693 C C . LEU A 1 86 ? -10.029 -8.854 22.144 1.00 98.00 86 LEU A C 1
ATOM 695 O O . LEU A 1 86 ? -10.221 -9.883 21.492 1.00 98.00 86 LEU A O 1
ATOM 699 N N . SER A 1 87 ? -10.964 -8.354 22.952 1.00 97.62 87 SER A N 1
ATOM 700 C CA . SER A 1 87 ? -12.311 -8.928 23.041 1.00 97.62 87 SER A CA 1
ATOM 701 C C . SER A 1 87 ? -13.062 -8.833 21.704 1.00 97.62 87 SER A C 1
ATOM 703 O O . SER A 1 87 ? -13.600 -9.830 21.218 1.00 97.62 87 SER A O 1
ATOM 705 N N . LEU A 1 88 ? -13.020 -7.671 21.044 1.00 97.88 88 LEU A N 1
ATOM 706 C CA . LEU A 1 88 ? -13.694 -7.432 19.761 1.00 97.88 88 LEU A CA 1
ATOM 707 C C . LEU A 1 88 ? -13.151 -8.295 18.610 1.00 97.88 88 LEU A C 1
ATOM 709 O O . LEU A 1 88 ? -13.916 -8.672 17.722 1.00 97.88 88 LEU A O 1
ATOM 713 N N . THR A 1 89 ? -11.884 -8.722 18.652 1.00 97.31 89 THR A N 1
ATOM 714 C CA . THR A 1 89 ? -11.354 -9.704 17.683 1.00 97.31 89 THR A CA 1
ATOM 715 C C . THR A 1 89 ? -12.035 -11.075 17.744 1.00 97.31 89 THR A C 1
ATOM 717 O O . THR A 1 89 ? -11.780 -11.925 16.892 1.00 97.31 89 THR A O 1
ATOM 720 N N . ARG A 1 90 ? -12.877 -11.330 18.751 1.00 96.81 90 ARG A N 1
ATOM 721 C CA . ARG A 1 90 ? -13.640 -12.574 18.930 1.00 96.81 90 ARG A CA 1
ATOM 722 C C . ARG A 1 90 ? -15.142 -12.382 18.666 1.00 96.81 90 ARG A C 1
ATOM 724 O O . ARG A 1 90 ? -15.923 -13.302 18.898 1.00 96.81 90 ARG A O 1
ATOM 731 N N . ASP A 1 91 ? -15.561 -11.209 18.182 1.00 97.94 91 ASP A N 1
ATOM 732 C CA . ASP A 1 91 ? -16.963 -10.932 17.843 1.00 97.94 91 ASP A CA 1
ATOM 733 C C . ASP A 1 91 ? -17.435 -11.827 16.680 1.00 97.94 91 ASP A C 1
ATOM 735 O O . ASP A 1 91 ? -16.693 -12.156 15.748 1.00 97.94 91 ASP A O 1
ATOM 739 N N . LYS A 1 92 ? -18.713 -12.217 16.713 1.00 97.00 92 LYS A N 1
ATOM 740 C CA . LYS A 1 92 ? -19.335 -13.045 15.667 1.00 97.00 92 LYS A CA 1
ATOM 741 C C . LYS A 1 92 ? -19.345 -12.346 14.305 1.00 97.00 92 LYS A C 1
ATOM 743 O O . LYS A 1 92 ? -19.335 -13.003 13.268 1.00 97.00 92 LYS A O 1
ATOM 748 N N . ARG A 1 93 ? -19.380 -11.014 14.289 1.00 97.06 93 ARG A N 1
ATOM 749 C CA . ARG A 1 93 ? -19.400 -10.201 13.075 1.00 97.06 93 ARG A CA 1
ATOM 750 C C . ARG A 1 93 ? -17.978 -9.993 12.578 1.00 97.06 93 ARG A C 1
ATOM 752 O O . ARG A 1 93 ? -17.192 -9.275 13.188 1.00 97.06 93 ARG A O 1
ATOM 759 N N . LYS A 1 94 ? -17.704 -10.507 11.383 1.00 97.00 94 LYS A N 1
ATOM 760 C CA . LYS A 1 94 ? -16.450 -10.279 10.653 1.00 97.00 94 LYS A CA 1
ATOM 761 C C . LYS A 1 94 ? -16.019 -8.814 10.553 1.00 97.00 94 LYS A C 1
ATOM 763 O O . LYS A 1 94 ? -14.839 -8.523 10.669 1.00 97.00 94 LYS A O 1
ATOM 768 N N . VAL A 1 95 ? -16.970 -7.887 10.394 1.00 97.12 95 VAL A N 1
ATOM 769 C CA . VAL A 1 95 ? -16.676 -6.446 10.302 1.00 97.12 95 VAL A CA 1
ATOM 770 C C . VAL A 1 95 ? -16.034 -5.942 11.592 1.00 97.12 95 VAL A C 1
ATOM 772 O O . VAL A 1 95 ? -15.053 -5.216 11.530 1.00 97.12 95 VAL A O 1
ATOM 775 N N . VAL A 1 96 ? -16.530 -6.383 12.750 1.00 97.81 96 VAL A N 1
ATOM 776 C CA . VAL A 1 96 ? -15.978 -5.994 14.053 1.00 97.81 96 VAL A CA 1
ATOM 777 C C . VAL A 1 96 ? -14.587 -6.578 14.249 1.00 97.81 96 VAL A C 1
ATOM 779 O O . VAL A 1 96 ? -13.683 -5.854 14.657 1.00 97.81 96 VAL A O 1
ATOM 782 N N . ARG A 1 97 ? -14.392 -7.858 13.897 1.00 98.31 97 ARG A N 1
ATOM 783 C CA . ARG A 1 97 ? -13.071 -8.498 13.963 1.00 98.31 97 ARG A CA 1
ATOM 784 C C . ARG A 1 97 ? -12.050 -7.779 13.079 1.00 98.31 97 ARG A C 1
ATOM 786 O O . ARG A 1 97 ? -10.959 -7.471 13.548 1.00 98.31 97 ARG A O 1
ATOM 793 N N . ALA A 1 98 ? -12.426 -7.473 11.836 1.00 97.44 98 ALA A N 1
ATOM 794 C CA . ALA A 1 98 ? -11.573 -6.780 10.874 1.00 97.44 98 ALA A CA 1
ATOM 795 C C . ALA A 1 98 ? -11.239 -5.358 11.341 1.00 97.44 98 ALA A C 1
ATOM 797 O O . ALA A 1 98 ? -10.076 -4.976 11.349 1.00 97.44 98 ALA A O 1
ATOM 798 N N . THR A 1 99 ? -12.231 -4.587 11.799 1.00 97.75 99 THR A N 1
ATOM 799 C CA . THR A 1 99 ? -11.995 -3.229 12.303 1.00 97.75 99 THR A CA 1
ATOM 800 C C . THR A 1 99 ? -11.124 -3.232 13.558 1.00 97.75 99 THR A C 1
ATOM 802 O O . THR A 1 99 ? -10.231 -2.402 13.654 1.00 97.75 99 THR A O 1
ATOM 805 N N . ALA A 1 100 ? -11.297 -4.189 14.475 1.00 97.81 100 ALA A N 1
ATOM 806 C CA . ALA A 1 100 ? -10.411 -4.323 15.632 1.00 97.81 100 ALA A CA 1
ATOM 807 C C . ALA A 1 100 ? -8.957 -4.632 15.224 1.00 97.81 100 ALA A C 1
ATOM 809 O O . ALA A 1 100 ? -8.034 -4.015 15.752 1.00 97.81 100 ALA A O 1
ATOM 810 N N . ALA A 1 101 ? -8.750 -5.533 14.255 1.00 97.56 101 ALA A N 1
ATOM 811 C CA . ALA A 1 101 ? -7.424 -5.812 13.699 1.00 97.56 101 ALA A CA 1
ATOM 812 C C . ALA A 1 101 ? -6.808 -4.581 13.010 1.00 97.56 101 ALA A C 1
ATOM 814 O O . ALA A 1 101 ? -5.624 -4.313 13.186 1.00 97.56 101 ALA A O 1
ATOM 815 N N . SER A 1 102 ? -7.625 -3.794 12.308 1.00 97.50 102 SER A N 1
ATOM 816 C CA . SER A 1 102 ? -7.209 -2.546 11.660 1.00 97.50 102 SER A CA 1
ATOM 817 C C . SER A 1 102 ? -6.744 -1.488 12.672 1.00 97.50 102 SER A C 1
ATOM 819 O O . SER A 1 102 ? -5.739 -0.821 12.448 1.00 97.50 102 SER A O 1
ATOM 821 N N . VAL A 1 103 ? -7.389 -1.391 13.847 1.00 97.50 103 VAL A N 1
ATOM 822 C CA . VAL A 1 103 ? -6.896 -0.523 14.938 1.00 97.50 103 VAL A CA 1
ATOM 823 C C . VAL A 1 103 ? -5.522 -0.973 15.427 1.00 97.50 103 VAL A C 1
ATOM 825 O O . VAL A 1 103 ? -4.649 -0.132 15.614 1.00 97.50 103 VAL A O 1
ATOM 828 N N . PHE A 1 104 ? -5.285 -2.279 15.593 1.00 96.88 104 PHE A N 1
ATOM 829 C CA . PHE A 1 104 ? -3.943 -2.759 15.946 1.00 96.88 104 PHE A CA 1
ATOM 830 C C . PHE A 1 104 ? -2.903 -2.407 14.882 1.00 96.88 104 PHE A C 1
ATOM 832 O O . PHE A 1 104 ? -1.777 -2.065 15.235 1.00 96.88 104 PHE A O 1
ATOM 839 N N . ALA A 1 105 ? -3.293 -2.449 13.608 1.00 94.56 105 ALA A N 1
ATOM 840 C CA . ALA A 1 105 ? -2.446 -2.066 12.490 1.00 94.56 105 ALA A CA 1
ATOM 841 C C . ALA A 1 105 ? -1.992 -0.599 12.606 1.00 94.56 105 ALA A C 1
ATOM 843 O O . ALA A 1 105 ? -0.793 -0.324 12.650 1.00 94.56 105 ALA A O 1
ATOM 844 N N . GLU A 1 106 ? -2.933 0.327 12.806 1.00 95.75 106 GLU A N 1
ATOM 845 C CA . GLU A 1 106 ? -2.628 1.752 13.000 1.00 95.75 106 GLU A CA 1
ATOM 846 C C . GLU A 1 106 ? -1.884 2.048 14.313 1.00 95.75 106 GLU A C 1
ATOM 848 O O . GLU A 1 106 ? -1.095 2.990 14.389 1.00 95.75 106 GLU A O 1
ATOM 853 N N . CYS A 1 107 ? -2.068 1.233 15.356 1.00 93.62 107 CYS A N 1
ATOM 854 C CA . CYS A 1 107 ? -1.286 1.357 16.586 1.00 93.62 107 CYS A CA 1
ATOM 855 C C . CYS A 1 107 ? 0.169 0.877 16.432 1.00 93.62 107 CYS A C 1
ATOM 857 O O . CYS A 1 107 ? 1.019 1.279 17.231 1.00 93.62 107 CYS A O 1
ATOM 859 N N . THR A 1 108 ? 0.488 0.076 15.411 1.00 90.38 108 THR A N 1
ATOM 860 C CA . THR A 1 108 ? 1.843 -0.412 15.094 1.00 90.38 108 THR A CA 1
ATOM 861 C C . THR A 1 108 ? 2.546 -1.056 16.308 1.00 90.38 108 THR A C 1
ATOM 863 O O . THR A 1 108 ? 1.949 -1.852 17.034 1.00 90.38 108 THR A O 1
ATOM 866 N N . ASP A 1 109 ? 3.804 -0.687 16.577 1.00 90.62 109 ASP A N 1
ATOM 867 C CA . ASP A 1 109 ? 4.619 -1.182 17.690 1.00 90.62 109 ASP A CA 1
ATOM 868 C C . ASP A 1 109 ? 3.997 -0.931 19.069 1.00 90.62 109 ASP A C 1
ATOM 870 O O . ASP A 1 109 ? 4.261 -1.688 20.001 1.00 90.62 109 ASP A O 1
ATOM 874 N N . ALA A 1 110 ? 3.143 0.089 19.226 1.00 90.88 110 ALA A N 1
ATOM 875 C CA . ALA A 1 110 ? 2.480 0.333 20.505 1.00 90.88 110 ALA A CA 1
ATOM 876 C C . ALA A 1 110 ? 1.574 -0.851 20.890 1.00 90.88 110 ALA A C 1
ATOM 878 O O . ALA A 1 110 ? 1.505 -1.233 22.055 1.00 90.88 110 ALA A O 1
ATOM 879 N N . ALA A 1 1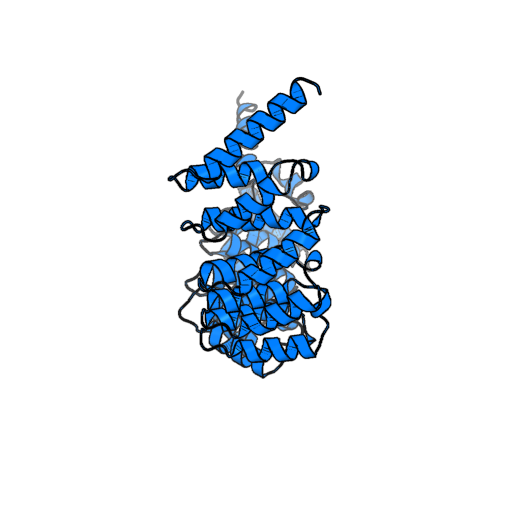11 ? 0.924 -1.483 19.909 1.00 90.31 111 ALA A N 1
ATOM 880 C CA . ALA A 1 111 ? 0.070 -2.646 20.131 1.00 90.31 111 ALA A CA 1
ATOM 881 C C . ALA A 1 111 ? 0.835 -3.983 20.132 1.00 90.31 111 ALA A C 1
ATOM 883 O O . ALA A 1 111 ? 0.209 -5.026 20.307 1.00 90.31 111 ALA A O 1
ATOM 884 N N . ALA A 1 112 ? 2.164 -3.989 19.974 1.00 90.31 112 ALA A N 1
ATOM 885 C CA . ALA A 1 112 ? 2.984 -5.191 19.786 1.00 90.31 112 ALA A CA 1
ATOM 886 C C . ALA A 1 112 ? 3.231 -6.007 21.071 1.00 90.31 112 ALA A C 1
ATOM 888 O O . ALA A 1 112 ? 4.345 -6.455 21.351 1.00 90.31 112 ALA A O 1
ATOM 889 N N . THR A 1 113 ? 2.194 -6.225 21.878 1.00 94.25 113 THR A N 1
ATOM 890 C CA . THR A 1 113 ? 2.274 -7.127 23.029 1.00 94.25 113 THR A CA 1
ATOM 891 C C . THR A 1 113 ? 2.276 -8.588 22.557 1.00 94.25 113 THR A C 1
ATOM 893 O O . THR A 1 113 ? 1.743 -8.896 21.482 1.00 94.25 113 THR A O 1
ATOM 896 N N . PRO A 1 114 ? 2.832 -9.531 23.343 1.00 94.06 114 PRO A N 1
ATOM 897 C CA . PRO A 1 114 ? 2.783 -10.953 23.002 1.00 94.06 114 PRO A CA 1
ATOM 898 C C . PRO A 1 114 ? 1.355 -11.477 22.805 1.00 94.06 114 PRO A C 1
ATOM 900 O O . PRO A 1 114 ? 1.116 -12.281 21.908 1.00 94.06 114 PRO A O 1
ATOM 903 N N . GLU A 1 115 ? 0.400 -10.990 23.603 1.00 96.06 115 GLU A N 1
ATOM 904 C CA . GLU A 1 115 ? -1.007 -11.388 23.507 1.00 96.06 115 GLU A CA 1
ATOM 905 C C . GLU A 1 115 ? -1.660 -10.891 22.211 1.00 96.06 115 GLU A C 1
ATOM 907 O O . GLU A 1 115 ? -2.289 -11.676 21.500 1.00 96.06 115 GLU A O 1
ATOM 912 N N . VAL A 1 116 ? -1.468 -9.613 21.861 1.00 96.62 116 VAL A N 1
ATOM 913 C CA . VAL A 1 116 ? -1.986 -9.050 20.603 1.00 96.62 116 VAL A CA 1
ATOM 914 C C . VAL A 1 116 ? -1.338 -9.740 19.411 1.00 96.62 116 VAL A C 1
ATOM 916 O O . VAL A 1 116 ? -2.041 -10.163 18.500 1.00 96.62 116 VAL A O 1
ATOM 919 N N . THR A 1 117 ? -0.023 -9.947 19.442 1.00 95.50 117 THR A N 1
ATOM 920 C CA . THR A 1 117 ? 0.706 -10.633 18.366 1.00 95.50 117 THR A CA 1
ATOM 921 C C . THR A 1 117 ? 0.205 -12.063 18.167 1.00 95.50 117 THR A C 1
ATOM 923 O O . THR A 1 117 ? -0.069 -12.471 17.038 1.00 95.50 117 THR A O 1
ATOM 926 N N . ALA A 1 118 ? 0.041 -12.831 19.250 1.00 96.19 118 ALA A N 1
ATOM 927 C CA . ALA A 1 118 ? -0.518 -14.179 19.183 1.00 96.19 118 ALA A CA 1
ATOM 928 C C . ALA A 1 118 ? -1.933 -14.162 18.589 1.00 96.19 118 ALA A C 1
ATOM 930 O O . ALA A 1 118 ? -2.243 -14.963 17.705 1.0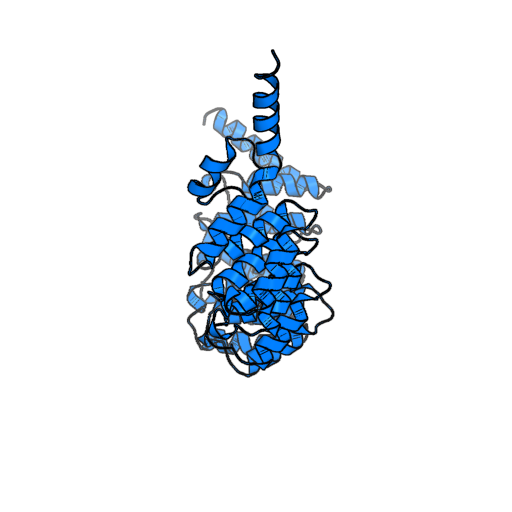0 96.19 118 ALA A O 1
ATOM 931 N N . ARG A 1 119 ? -2.765 -13.198 19.004 1.00 97.75 119 ARG A N 1
ATOM 932 C CA . ARG A 1 119 ? -4.126 -13.074 18.486 1.00 97.75 119 ARG A CA 1
ATOM 933 C C . ARG A 1 119 ? -4.164 -12.679 17.010 1.00 97.75 119 ARG A C 1
ATOM 935 O O . ARG A 1 119 ? -4.962 -13.240 16.264 1.00 97.75 119 ARG A O 1
ATOM 942 N N . LEU A 1 120 ? -3.307 -11.763 16.566 1.00 97.50 120 LEU A N 1
ATOM 943 C CA . LEU A 1 120 ? -3.182 -11.396 15.153 1.00 97.50 120 LEU A CA 1
ATOM 944 C C . LEU A 1 120 ? -2.794 -12.610 14.305 1.00 97.50 120 LEU A C 1
ATOM 946 O O . LEU A 1 120 ? -3.399 -12.847 13.264 1.00 97.50 120 LEU A O 1
ATOM 950 N N . TRP A 1 121 ? -1.869 -13.444 14.784 1.00 97.38 121 TRP A N 1
ATOM 951 C CA . TRP A 1 121 ? -1.532 -14.697 14.112 1.00 97.38 121 TRP A CA 1
ATOM 952 C C . TRP A 1 121 ? -2.715 -15.663 14.001 1.00 97.38 121 TRP A C 1
ATOM 954 O O . TRP A 1 121 ? -2.889 -16.274 12.951 1.00 97.38 121 TRP A O 1
ATOM 964 N N . GLU A 1 122 ? -3.547 -15.796 15.034 1.00 97.69 122 GLU A N 1
ATOM 965 C CA . GLU A 1 122 ? -4.776 -16.598 14.950 1.00 97.69 122 GLU A CA 1
ATOM 966 C C . GLU A 1 122 ? -5.742 -16.038 13.8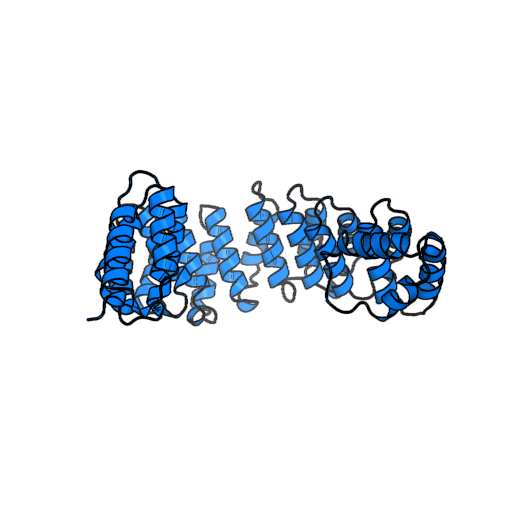91 1.00 97.69 122 GLU A C 1
ATOM 968 O O . GLU A 1 122 ? -6.291 -16.795 13.089 1.00 97.69 122 GLU A O 1
ATOM 973 N N . LEU A 1 123 ? -5.902 -14.711 13.827 1.00 98.19 123 LEU A N 1
ATOM 974 C CA . LEU A 1 123 ? -6.772 -14.042 12.853 1.00 98.19 123 LEU A CA 1
ATOM 975 C C . LEU A 1 123 ? -6.307 -14.198 11.398 1.00 98.19 123 LEU A C 1
ATOM 977 O O . LEU A 1 123 ? -7.131 -14.098 10.493 1.00 98.19 123 LEU A O 1
ATOM 981 N N . THR A 1 124 ? -5.033 -14.517 11.145 1.00 97.94 124 THR A N 1
ATOM 982 C CA . THR A 1 124 ? -4.577 -14.865 9.782 1.00 97.94 124 THR A CA 1
ATOM 983 C C . THR A 1 124 ? -5.220 -16.145 9.235 1.00 97.94 124 THR A C 1
ATOM 985 O O . THR A 1 124 ? -5.118 -16.411 8.045 1.00 97.94 124 THR A O 1
ATOM 988 N N . THR A 1 125 ? -5.918 -16.916 10.078 1.00 97.00 125 THR A N 1
ATOM 989 C CA . THR A 1 125 ? -6.673 -18.124 9.696 1.00 97.00 125 THR A CA 1
ATOM 990 C C . THR A 1 125 ? -8.193 -17.941 9.778 1.00 97.00 125 THR A C 1
ATOM 992 O O . THR A 1 125 ? -8.941 -18.914 9.720 1.00 97.00 125 THR A O 1
ATOM 995 N N . ASP A 1 126 ? -8.666 -16.700 9.929 1.00 98.44 126 ASP A N 1
ATOM 996 C CA . ASP A 1 126 ? -10.094 -16.388 10.011 1.00 98.44 126 ASP A CA 1
ATOM 997 C C . ASP A 1 126 ? -10.848 -16.765 8.721 1.00 98.44 126 ASP A C 1
ATOM 999 O O . ASP A 1 126 ? -10.319 -16.675 7.610 1.00 98.44 126 ASP A O 1
ATOM 1003 N N . GLU A 1 127 ? -12.116 -17.155 8.862 1.00 96.94 127 GLU A N 1
ATOM 1004 C CA . GLU A 1 127 ? -12.996 -17.499 7.737 1.00 96.94 127 GLU A CA 1
ATOM 1005 C C . GLU A 1 127 ? -13.184 -16.333 6.751 1.00 96.94 127 GLU A C 1
ATOM 1007 O O . GLU A 1 127 ? -13.364 -16.555 5.553 1.00 96.94 127 GLU A O 1
ATOM 1012 N N . ASP A 1 128 ? -13.140 -15.083 7.229 1.00 98.06 128 ASP A N 1
ATOM 1013 C CA . ASP A 1 128 ? -13.324 -13.912 6.385 1.00 98.06 128 ASP A CA 1
ATOM 1014 C C . ASP A 1 128 ? -11.985 -13.325 5.948 1.00 98.06 128 ASP A C 1
ATOM 1016 O O . ASP A 1 128 ? -11.158 -12.881 6.745 1.00 98.06 128 ASP A O 1
ATOM 1020 N N . LYS A 1 129 ? -11.823 -13.227 4.632 1.00 97.62 129 LYS A N 1
ATOM 1021 C CA . LYS A 1 129 ? -10.625 -12.683 3.999 1.00 97.62 129 LYS A CA 1
ATOM 1022 C C . LYS A 1 129 ? -10.230 -11.279 4.454 1.00 97.62 129 LYS A C 1
ATOM 1024 O O . LYS A 1 129 ? -9.041 -10.983 4.486 1.00 97.62 129 LYS A O 1
ATOM 1029 N N . ASN A 1 130 ? -11.186 -10.408 4.804 1.00 96.69 130 ASN A N 1
ATOM 1030 C CA . ASN A 1 130 ? -10.839 -9.060 5.263 1.00 96.69 130 ASN A CA 1
ATOM 1031 C C . ASN A 1 130 ? -10.186 -9.135 6.639 1.00 96.69 130 ASN A C 1
ATOM 1033 O O . ASN A 1 130 ? -9.197 -8.460 6.873 1.00 96.69 130 ASN A O 1
ATOM 1037 N N . VAL A 1 131 ? -10.686 -10.004 7.520 1.00 98.25 131 VAL A N 1
ATOM 1038 C CA . VAL A 1 131 ? -10.076 -10.231 8.835 1.00 98.25 131 VAL A CA 1
ATOM 1039 C C . VAL A 1 131 ? -8.653 -10.771 8.676 1.00 98.25 131 VAL A C 1
ATOM 1041 O O . VAL A 1 131 ? -7.740 -10.249 9.315 1.00 98.25 131 VAL A O 1
ATOM 1044 N N . ARG A 1 132 ? -8.445 -11.741 7.771 1.00 98.56 132 ARG A N 1
ATOM 1045 C CA . ARG A 1 132 ? -7.104 -12.269 7.465 1.00 98.56 132 ARG A CA 1
ATOM 1046 C C . ARG A 1 132 ? -6.151 -11.174 6.983 1.00 98.56 132 ARG A C 1
ATOM 1048 O O . ARG A 1 132 ? -5.043 -11.050 7.498 1.00 98.56 132 ARG A O 1
ATOM 1055 N N . ALA A 1 133 ? -6.583 -10.357 6.024 1.00 97.75 133 ALA A N 1
ATOM 1056 C CA . ALA A 1 133 ? -5.764 -9.292 5.452 1.00 97.75 133 ALA A CA 1
ATOM 1057 C C . ALA A 1 133 ? -5.434 -8.168 6.448 1.00 97.75 133 ALA A C 1
ATOM 1059 O O . ALA A 1 133 ? -4.293 -7.707 6.484 1.00 97.75 133 ALA A O 1
ATOM 1060 N N . GLU A 1 134 ? -6.393 -7.744 7.277 1.00 97.62 134 GLU A N 1
ATOM 1061 C CA . GLU A 1 134 ? -6.145 -6.750 8.332 1.00 97.62 134 GLU A CA 1
ATOM 1062 C C . GLU A 1 134 ? -5.156 -7.298 9.369 1.00 97.62 134 GLU A C 1
ATOM 1064 O O . GLU A 1 134 ? -4.235 -6.597 9.782 1.00 97.62 134 GLU A O 1
ATOM 1069 N N . ALA A 1 135 ? -5.269 -8.582 9.726 1.00 97.94 135 ALA A N 1
ATOM 1070 C CA . ALA A 1 135 ? -4.322 -9.225 10.629 1.00 97.94 135 ALA A CA 1
ATOM 1071 C C . ALA A 1 135 ? -2.898 -9.272 10.050 1.00 97.94 135 ALA A C 1
ATOM 1073 O O . ALA A 1 135 ? -1.940 -8.928 10.742 1.00 97.94 135 ALA A O 1
ATOM 1074 N N . ILE A 1 136 ? -2.749 -9.635 8.770 1.00 97.69 136 ILE A N 1
ATOM 1075 C CA . ILE A 1 136 ? -1.452 -9.607 8.074 1.00 97.69 136 ILE A CA 1
ATOM 1076 C C . ILE A 1 136 ? -0.898 -8.177 8.017 1.00 97.69 136 ILE A C 1
ATOM 1078 O O . ILE A 1 136 ? 0.296 -7.970 8.230 1.00 97.69 136 ILE A O 1
ATOM 1082 N N . THR A 1 137 ? -1.754 -7.183 7.772 1.00 96.50 137 THR A N 1
ATOM 1083 C CA . THR A 1 137 ? -1.356 -5.769 7.724 1.00 96.50 137 THR A CA 1
ATOM 1084 C C . THR A 1 137 ? -0.852 -5.282 9.081 1.00 96.50 137 THR A C 1
ATOM 1086 O O . THR A 1 137 ? 0.194 -4.634 9.137 1.00 96.50 137 THR A O 1
ATOM 1089 N N . ALA A 1 138 ? -1.520 -5.661 10.171 1.00 95.69 138 ALA A N 1
ATOM 1090 C CA . ALA A 1 138 ? -1.079 -5.329 11.520 1.00 95.69 138 ALA A CA 1
ATOM 1091 C C . ALA A 1 138 ? 0.264 -5.983 11.877 1.00 95.69 138 ALA A C 1
ATOM 1093 O O . ALA A 1 138 ? 1.156 -5.330 12.423 1.00 95.69 138 ALA A O 1
ATOM 1094 N N . LEU A 1 139 ? 0.459 -7.251 11.495 1.00 95.50 139 LEU A N 1
ATOM 1095 C CA . LEU A 1 139 ? 1.741 -7.940 11.671 1.00 95.50 139 LEU A CA 1
ATOM 1096 C C . LEU A 1 139 ? 2.858 -7.261 10.863 1.00 95.50 139 LEU A C 1
ATOM 1098 O O . LEU A 1 139 ? 3.954 -7.065 11.382 1.00 95.50 139 LEU A O 1
ATOM 1102 N N . ARG A 1 140 ? 2.572 -6.842 9.623 1.00 93.56 140 ARG A N 1
ATOM 1103 C CA . ARG A 1 140 ? 3.503 -6.106 8.749 1.00 93.56 140 ARG A CA 1
ATOM 1104 C C . ARG A 1 140 ? 3.961 -4.776 9.346 1.00 93.56 140 ARG A C 1
ATOM 1106 O O . ARG A 1 140 ? 5.119 -4.407 9.194 1.00 93.56 140 ARG A O 1
ATOM 1113 N N . GLN A 1 141 ? 3.064 -4.040 9.995 1.00 91.62 141 GLN A N 1
ATOM 1114 C CA . GLN A 1 141 ? 3.368 -2.726 10.575 1.00 91.62 141 GLN A CA 1
ATOM 1115 C C . GLN A 1 141 ? 4.081 -2.807 11.933 1.00 91.62 141 GLN A C 1
ATOM 1117 O O . GLN A 1 141 ? 4.513 -1.782 12.461 1.00 91.62 141 GLN A O 1
ATOM 1122 N N . THR A 1 142 ? 4.247 -4.011 12.484 1.00 89.88 142 THR A N 1
ATOM 1123 C CA . THR A 1 142 ? 4.953 -4.231 13.747 1.00 89.88 142 THR A CA 1
ATOM 1124 C C . THR A 1 142 ? 6.453 -4.414 13.495 1.00 89.88 142 THR A C 1
ATOM 1126 O O . THR A 1 142 ? 6.902 -5.488 13.088 1.00 89.88 142 THR A O 1
ATOM 1129 N N . LYS A 1 143 ? 7.268 -3.391 13.772 1.00 87.44 143 LYS A N 1
ATOM 1130 C CA . LYS A 1 143 ? 8.725 -3.420 13.549 1.00 87.44 143 LYS A CA 1
ATOM 1131 C C . LYS A 1 143 ? 9.425 -4.464 14.406 1.00 87.44 143 LYS A C 1
ATOM 1133 O O . LYS A 1 143 ? 10.414 -5.039 13.967 1.00 87.44 143 LYS A O 1
ATOM 1138 N N . ALA A 1 144 ? 8.908 -4.756 15.598 1.00 84.94 144 ALA A N 1
ATOM 1139 C CA . ALA A 1 144 ? 9.455 -5.823 16.441 1.00 84.94 144 ALA A CA 1
ATOM 1140 C C . ALA A 1 144 ? 9.460 -7.200 15.735 1.00 84.94 144 ALA A C 1
ATOM 1142 O O . ALA A 1 144 ? 10.267 -8.064 16.074 1.00 84.94 144 ALA A O 1
ATOM 1143 N N . LEU A 1 145 ? 8.580 -7.401 14.744 1.00 83.94 145 LEU A N 1
ATOM 1144 C CA . LEU A 1 145 ? 8.441 -8.656 14.004 1.00 83.94 145 LEU A CA 1
ATOM 1145 C C . LEU A 1 145 ? 9.230 -8.693 12.691 1.00 83.94 145 LEU A C 1
ATOM 1147 O O . LEU A 1 145 ? 9.462 -9.789 12.179 1.00 83.94 145 LEU A O 1
ATOM 1151 N N . SER A 1 146 ? 9.661 -7.544 12.157 1.00 79.88 146 SER A N 1
ATOM 1152 C CA . SER A 1 146 ? 10.241 -7.457 10.807 1.00 79.88 146 SER A CA 1
ATOM 1153 C C . SER A 1 146 ? 11.561 -8.212 10.647 1.00 79.88 146 SER A C 1
ATOM 1155 O O . SER A 1 146 ? 11.894 -8.649 9.550 1.00 79.88 146 SER A O 1
ATOM 1157 N N . SER A 1 147 ? 12.286 -8.421 11.747 1.00 77.69 147 SER A N 1
ATOM 1158 C CA . SER A 1 147 ? 13.564 -9.140 11.762 1.00 77.69 147 SER A CA 1
ATOM 1159 C C . SER A 1 147 ? 13.446 -10.616 12.163 1.00 77.69 147 SER A C 1
ATOM 1161 O O . SER A 1 147 ? 14.470 -11.289 12.244 1.00 77.69 147 SER A O 1
ATOM 1163 N N . SER A 1 148 ? 12.244 -11.136 12.452 1.00 85.94 148 SER A N 1
ATOM 1164 C CA . SER A 1 148 ? 12.070 -12.534 12.884 1.00 85.94 148 SER A CA 1
ATOM 1165 C C . SER A 1 148 ? 11.985 -13.482 11.678 1.00 85.94 148 SER A C 1
ATOM 1167 O O . SER A 1 148 ? 11.043 -13.379 10.882 1.00 85.94 148 SER A O 1
ATOM 1169 N N . PRO A 1 149 ? 12.909 -14.457 11.552 1.00 85.81 149 PRO A N 1
ATOM 1170 C CA . PRO A 1 149 ? 12.831 -15.488 10.518 1.00 85.81 149 PRO A CA 1
ATOM 1171 C C . PRO A 1 149 ? 11.537 -16.304 10.593 1.00 85.81 149 PRO A C 1
ATOM 1173 O O . PRO A 1 149 ? 10.976 -16.670 9.562 1.00 85.81 149 PRO A O 1
ATOM 1176 N N . GLU A 1 150 ? 11.031 -16.560 11.801 1.00 88.31 150 GLU A N 1
ATOM 1177 C CA . GLU A 1 150 ? 9.774 -17.273 12.023 1.00 88.31 150 GLU A CA 1
ATOM 1178 C C . GLU A 1 150 ? 8.587 -16.484 11.466 1.00 88.31 150 GLU A C 1
ATOM 1180 O O . GLU A 1 150 ? 7.734 -17.054 10.784 1.00 88.31 150 GLU A O 1
ATOM 1185 N N . THR A 1 151 ? 8.543 -15.171 11.706 1.00 90.12 151 THR A N 1
ATOM 1186 C CA . THR A 1 151 ? 7.523 -14.284 11.129 1.00 90.12 151 THR A CA 1
ATOM 1187 C C . THR A 1 151 ? 7.583 -14.317 9.603 1.00 90.12 151 THR A C 1
ATOM 1189 O O . THR A 1 151 ? 6.549 -14.519 8.965 1.00 90.12 151 THR A O 1
ATOM 1192 N N . ILE A 1 152 ? 8.776 -14.192 9.009 1.00 88.50 152 ILE A N 1
ATOM 1193 C CA . ILE A 1 152 ? 8.958 -14.249 7.550 1.00 88.50 152 ILE A CA 1
ATOM 1194 C C . ILE A 1 152 ? 8.467 -15.592 6.996 1.00 88.50 152 ILE A C 1
ATOM 1196 O O . ILE A 1 152 ? 7.681 -15.613 6.050 1.00 88.50 152 ILE A O 1
ATOM 1200 N N . ALA A 1 153 ? 8.861 -16.713 7.607 1.00 89.25 153 ALA A N 1
ATOM 1201 C CA . ALA A 1 153 ? 8.437 -18.047 7.185 1.00 89.25 153 ALA A CA 1
ATOM 1202 C C . ALA A 1 153 ? 6.912 -18.223 7.256 1.00 89.25 153 ALA A C 1
ATOM 1204 O O . ALA A 1 153 ? 6.304 -18.786 6.344 1.00 89.25 153 ALA A O 1
ATOM 1205 N N . ARG A 1 154 ? 6.270 -17.706 8.309 1.00 92.88 154 ARG A N 1
ATOM 1206 C CA . ARG A 1 154 ? 4.809 -17.761 8.451 1.00 92.88 154 ARG A CA 1
ATOM 1207 C C . ARG A 1 154 ? 4.091 -16.895 7.424 1.00 92.88 154 ARG A C 1
ATOM 1209 O O . ARG A 1 154 ? 3.143 -17.375 6.808 1.00 92.88 154 ARG A O 1
ATOM 1216 N N . LEU A 1 155 ? 4.545 -15.664 7.196 1.00 93.12 155 LEU A N 1
ATOM 1217 C CA . LEU A 1 155 ? 3.965 -14.795 6.171 1.00 93.12 155 LEU A CA 1
ATOM 1218 C C . LEU A 1 155 ? 4.167 -15.363 4.757 1.00 93.12 155 LEU A C 1
ATOM 1220 O O . LEU A 1 155 ? 3.258 -15.271 3.937 1.00 93.12 155 LEU A O 1
ATOM 1224 N N . LEU A 1 156 ? 5.305 -16.014 4.485 1.00 91.50 156 LEU A N 1
ATOM 1225 C CA . LEU A 1 156 ? 5.550 -16.713 3.219 1.00 91.50 156 LEU A CA 1
ATOM 1226 C C . LEU A 1 156 ? 4.495 -17.792 2.953 1.00 91.50 156 LEU A C 1
ATOM 1228 O O . LEU A 1 156 ? 3.997 -17.882 1.833 1.00 91.50 156 LEU A O 1
ATOM 1232 N N . MET A 1 157 ? 4.091 -18.563 3.968 1.00 92.06 157 MET A N 1
ATOM 1233 C CA . MET A 1 157 ? 2.998 -19.534 3.815 1.00 92.06 157 MET A CA 1
ATOM 1234 C C . MET A 1 157 ? 1.668 -18.855 3.453 1.00 92.06 157 MET A C 1
ATOM 1236 O O . MET A 1 157 ? 0.940 -19.360 2.602 1.00 92.06 157 MET A O 1
ATOM 1240 N N . LEU A 1 158 ? 1.378 -17.688 4.038 1.00 95.31 158 LEU A N 1
ATOM 1241 C CA . LEU A 1 158 ? 0.152 -16.924 3.769 1.00 95.31 158 LEU A CA 1
ATOM 1242 C C . LEU A 1 158 ? 0.108 -16.317 2.358 1.00 95.31 158 LEU A C 1
ATOM 1244 O O . LEU A 1 158 ? -0.962 -15.944 1.888 1.00 95.31 158 LEU A O 1
ATOM 1248 N N . THR A 1 159 ? 1.226 -16.272 1.627 1.00 93.62 159 THR A N 1
ATOM 1249 C CA . THR A 1 159 ? 1.209 -15.881 0.203 1.00 93.62 159 THR A CA 1
ATOM 1250 C C . THR A 1 159 ? 0.439 -16.872 -0.684 1.00 93.62 159 THR A C 1
ATOM 1252 O O . THR A 1 159 ? 0.045 -16.523 -1.799 1.00 93.62 159 THR A O 1
ATOM 1255 N N . ASN A 1 160 ? 0.183 -18.084 -0.173 1.00 91.94 160 ASN A N 1
ATOM 1256 C CA . ASN A 1 160 ? -0.648 -19.120 -0.786 1.00 91.94 160 ASN A CA 1
ATOM 1257 C C . ASN A 1 160 ? -2.082 -19.158 -0.229 1.00 91.94 160 ASN A C 1
ATOM 1259 O O . ASN A 1 160 ? -2.743 -20.191 -0.341 1.00 91.94 160 ASN A O 1
ATOM 1263 N N . ASP A 1 161 ? -2.567 -18.070 0.376 1.00 95.81 161 ASP A N 1
ATOM 1264 C CA . ASP A 1 161 ? -3.971 -17.968 0.783 1.00 95.81 161 ASP A CA 1
ATOM 1265 C C . ASP A 1 161 ? -4.919 -18.271 -0.395 1.00 95.81 161 ASP A C 1
ATOM 1267 O O . ASP A 1 161 ? -4.633 -17.952 -1.555 1.00 95.81 161 ASP A O 1
ATOM 1271 N N . GLU A 1 162 ? -6.057 -18.895 -0.088 1.00 93.75 162 GLU A N 1
ATOM 1272 C CA . GLU A 1 162 ? -7.110 -19.217 -1.058 1.00 93.75 162 GLU A CA 1
ATOM 1273 C C . GLU A 1 162 ? -7.639 -17.974 -1.793 1.00 93.75 162 GLU A C 1
ATOM 1275 O O . GLU A 1 162 ? -8.004 -18.046 -2.971 1.00 93.75 162 GLU A O 1
ATOM 1280 N N . ASP A 1 163 ? -7.667 -16.823 -1.117 1.00 95.00 163 ASP A N 1
ATOM 1281 C CA . ASP A 1 163 ? -8.057 -15.553 -1.697 1.00 95.00 163 ASP A CA 1
ATOM 1282 C C . ASP A 1 163 ? -6.806 -14.808 -2.172 1.00 95.00 163 ASP A C 1
ATOM 1284 O O . ASP A 1 163 ? -5.927 -14.408 -1.405 1.00 95.00 163 ASP A O 1
ATOM 1288 N N . ARG A 1 164 ? -6.752 -14.579 -3.486 1.00 91.81 164 ARG A N 1
ATOM 1289 C CA . ARG A 1 164 ? -5.617 -13.941 -4.167 1.00 91.81 164 ARG A CA 1
ATOM 1290 C C . ARG A 1 164 ? -5.265 -12.563 -3.607 1.00 91.81 164 ARG A C 1
ATOM 1292 O O . ARG A 1 164 ? -4.102 -12.173 -3.671 1.00 91.81 164 ARG A O 1
ATOM 1299 N N . TRP A 1 165 ? -6.240 -11.816 -3.081 1.00 94.75 165 TRP A N 1
ATOM 1300 C CA . TRP A 1 165 ? -5.963 -10.522 -2.462 1.00 94.75 165 TRP A CA 1
ATOM 1301 C C . TRP A 1 165 ? -5.268 -10.687 -1.111 1.00 94.75 165 TRP A C 1
ATOM 1303 O O . TRP A 1 165 ? -4.292 -9.985 -0.864 1.00 94.75 165 TRP A O 1
ATOM 1313 N N . VAL A 1 166 ? -5.683 -11.652 -0.288 1.00 96.94 166 VAL A N 1
ATOM 1314 C CA . VAL A 1 166 ? -4.993 -11.962 0.977 1.00 96.94 166 VAL A CA 1
ATOM 1315 C C . VAL A 1 166 ? -3.564 -12.429 0.701 1.00 96.94 166 VAL A C 1
ATOM 1317 O O . VAL A 1 166 ? -2.624 -11.926 1.317 1.00 96.94 166 VAL A O 1
ATOM 1320 N N . GLY A 1 167 ? -3.379 -13.297 -0.299 1.00 95.38 167 GLY A N 1
ATOM 1321 C CA . GLY A 1 167 ? -2.049 -13.720 -0.743 1.00 95.38 167 GLY A CA 1
ATOM 1322 C C . GLY A 1 167 ? -1.171 -12.545 -1.190 1.00 95.38 167 GLY A C 1
ATOM 1323 O O . GLY A 1 167 ? 0.013 -12.496 -0.861 1.00 95.38 167 GLY A O 1
ATOM 1324 N N . ALA A 1 168 ? -1.740 -11.551 -1.878 1.00 95.25 168 ALA A N 1
ATOM 1325 C CA . ALA A 1 168 ? -1.018 -10.339 -2.260 1.00 95.25 168 ALA A CA 1
ATOM 1326 C C . ALA A 1 168 ? -0.673 -9.439 -1.060 1.00 95.25 168 ALA A C 1
ATOM 1328 O O . ALA A 1 168 ? 0.435 -8.913 -1.010 1.00 95.25 168 ALA A O 1
ATOM 1329 N N . VAL A 1 169 ? -1.558 -9.310 -0.065 1.00 96.25 169 VAL A N 1
ATOM 1330 C CA . VAL A 1 169 ? -1.254 -8.602 1.195 1.00 96.25 169 VAL A CA 1
ATOM 1331 C C . VAL A 1 169 ? -0.101 -9.289 1.937 1.00 96.25 169 VAL A C 1
ATOM 1333 O O . VAL A 1 169 ? 0.798 -8.614 2.436 1.00 96.25 169 VAL A O 1
ATOM 1336 N N . ALA A 1 170 ? -0.061 -10.625 1.942 1.00 95.38 170 ALA A N 1
ATOM 1337 C CA . ALA A 1 170 ? 1.074 -11.375 2.474 1.00 95.38 170 ALA A CA 1
ATOM 1338 C C . ALA A 1 170 ? 2.361 -11.128 1.670 1.00 95.38 170 ALA A C 1
ATOM 1340 O O . ALA A 1 170 ? 3.408 -10.911 2.273 1.00 95.38 170 ALA A O 1
ATOM 1341 N N . VAL A 1 171 ? 2.303 -11.082 0.333 1.00 94.94 171 VAL A N 1
ATOM 1342 C CA . VAL A 1 171 ? 3.463 -10.716 -0.505 1.00 94.94 171 VAL A CA 1
ATOM 1343 C C . VAL A 1 171 ? 3.988 -9.330 -0.130 1.00 94.94 171 VAL A C 1
ATOM 1345 O O . VAL A 1 171 ? 5.196 -9.170 0.034 1.00 94.94 171 VAL A O 1
ATOM 1348 N N . GLU A 1 172 ? 3.115 -8.337 0.058 1.00 93.19 172 GLU A N 1
ATOM 1349 C CA . GLU A 1 172 ? 3.525 -7.001 0.513 1.00 93.19 172 GLU A CA 1
ATOM 1350 C C . GLU A 1 172 ? 4.200 -7.049 1.880 1.00 93.19 172 GLU A C 1
ATOM 1352 O O . GLU A 1 172 ? 5.260 -6.451 2.054 1.00 93.19 172 GLU A O 1
ATOM 1357 N N . ALA A 1 173 ? 3.630 -7.802 2.822 1.00 93.19 173 ALA A N 1
ATOM 1358 C CA . ALA A 1 173 ? 4.179 -7.943 4.164 1.00 93.19 173 ALA A CA 1
ATOM 1359 C C . ALA A 1 173 ? 5.577 -8.567 4.173 1.00 93.19 173 ALA A C 1
ATOM 1361 O O . ALA A 1 173 ? 6.499 -8.028 4.777 1.00 93.19 173 ALA A O 1
ATOM 1362 N N . VAL A 1 174 ? 5.744 -9.667 3.443 1.00 91.50 174 VAL A N 1
ATOM 1363 C CA . VAL A 1 174 ? 7.018 -10.374 3.285 1.00 91.50 174 VAL A CA 1
ATOM 1364 C C . VAL A 1 174 ? 8.065 -9.471 2.624 1.00 91.50 174 VAL A C 1
ATOM 1366 O O . VAL A 1 174 ? 9.209 -9.423 3.064 1.00 91.50 174 VAL A O 1
ATOM 1369 N N . THR A 1 175 ? 7.671 -8.718 1.596 1.00 90.50 175 THR A N 1
ATOM 1370 C CA . THR A 1 175 ? 8.570 -7.820 0.856 1.00 90.50 175 THR A CA 1
ATOM 1371 C C . THR A 1 175 ? 9.017 -6.625 1.709 1.00 90.50 175 THR A C 1
ATOM 1373 O O . THR A 1 175 ? 10.166 -6.199 1.610 1.00 90.50 175 THR A O 1
ATOM 1376 N N . ASP A 1 176 ? 8.145 -6.098 2.576 1.00 88.50 176 ASP A N 1
ATOM 1377 C CA . ASP A 1 176 ? 8.472 -4.990 3.488 1.00 88.50 176 ASP A CA 1
ATOM 1378 C C . ASP A 1 176 ? 9.509 -5.375 4.554 1.00 88.50 176 ASP A C 1
ATOM 1380 O O . ASP A 1 176 ? 10.218 -4.507 5.062 1.00 88.50 176 ASP A O 1
ATOM 1384 N N . PHE A 1 177 ? 9.656 -6.669 4.854 1.00 84.25 177 PHE A N 1
ATOM 1385 C CA . PHE A 1 177 ? 10.705 -7.186 5.742 1.00 84.25 177 PHE A CA 1
ATOM 1386 C C . PHE A 1 177 ? 12.061 -7.372 5.038 1.00 84.25 177 PHE A C 1
ATOM 1388 O O . PHE A 1 177 ? 13.058 -7.722 5.669 1.00 84.25 177 PHE A O 1
ATOM 1395 N N . GLY A 1 178 ? 12.136 -7.062 3.740 1.00 76.38 178 GLY A N 1
ATOM 1396 C CA . GLY A 1 178 ? 13.381 -6.937 2.990 1.00 76.38 178 GLY A CA 1
ATOM 1397 C C . GLY A 1 178 ? 13.918 -8.247 2.410 1.00 76.38 178 GLY A C 1
ATOM 1398 O O . GLY A 1 178 ? 13.208 -9.232 2.216 1.00 76.38 178 GLY A O 1
ATOM 1399 N N . HIS A 1 179 ? 15.212 -8.250 2.079 1.00 70.56 179 HIS A N 1
ATOM 1400 C CA . HIS A 1 179 ? 15.829 -9.273 1.226 1.00 70.56 179 HIS A CA 1
ATOM 1401 C C . HIS A 1 179 ? 15.853 -10.692 1.803 1.00 70.56 179 HIS A C 1
ATOM 1403 O O . HIS A 1 179 ? 15.911 -11.645 1.029 1.00 70.56 179 HIS A O 1
ATOM 1409 N N . VAL A 1 180 ? 15.754 -10.856 3.130 1.00 69.56 180 VAL A N 1
ATOM 1410 C CA . VAL A 1 180 ? 15.673 -12.176 3.796 1.00 69.56 180 VAL A CA 1
ATOM 1411 C C . VAL A 1 180 ? 14.492 -12.996 3.259 1.00 69.56 180 VAL A C 1
ATOM 1413 O O . VAL A 1 180 ? 14.494 -14.224 3.298 1.00 69.56 180 VAL A O 1
ATOM 1416 N N . ALA A 1 181 ? 13.501 -12.313 2.696 1.00 70.94 181 ALA A N 1
ATOM 1417 C CA . ALA A 1 181 ? 12.274 -12.888 2.202 1.00 70.94 181 ALA A CA 1
ATOM 1418 C C . ALA A 1 181 ? 12.320 -13.316 0.720 1.00 70.94 181 ALA A C 1
ATOM 1420 O O . ALA A 1 181 ? 11.390 -13.981 0.260 1.00 70.94 181 ALA A O 1
ATOM 1421 N N . ALA A 1 182 ? 13.385 -12.981 -0.026 1.00 79.88 182 ALA A N 1
ATOM 1422 C CA . ALA A 1 182 ? 13.528 -13.218 -1.469 1.00 79.88 182 ALA A CA 1
ATOM 1423 C C . ALA A 1 182 ? 13.782 -14.698 -1.829 1.00 79.88 182 ALA A C 1
ATOM 1425 O O . ALA A 1 182 ? 14.793 -15.074 -2.419 1.00 79.88 182 ALA A O 1
ATOM 1426 N N . THR A 1 183 ? 12.842 -15.557 -1.452 1.00 85.75 183 THR A N 1
ATOM 1427 C CA . THR A 1 183 ? 12.851 -16.990 -1.738 1.00 85.75 183 THR A CA 1
ATOM 1428 C C . THR A 1 183 ? 12.344 -17.272 -3.158 1.00 85.75 183 THR A C 1
ATOM 1430 O O . THR A 1 183 ? 11.510 -16.517 -3.671 1.00 85.75 183 THR A O 1
ATOM 1433 N N . PRO A 1 184 ? 12.760 -18.383 -3.798 1.00 87.69 184 PRO A N 1
ATOM 1434 C CA . PRO A 1 184 ? 12.219 -18.787 -5.098 1.00 87.69 184 PRO A CA 1
ATOM 1435 C C . PRO A 1 184 ? 10.688 -18.896 -5.109 1.00 87.69 184 PRO A C 1
ATOM 1437 O O . PRO A 1 184 ? 10.044 -18.421 -6.039 1.00 87.69 184 PRO A O 1
ATOM 1440 N N . SER A 1 185 ? 10.093 -19.423 -4.033 1.00 86.88 185 SER A N 1
ATOM 1441 C CA . SER A 1 185 ? 8.637 -19.516 -3.873 1.00 86.88 185 SER A CA 1
ATOM 1442 C C . SER A 1 185 ? 7.944 -18.151 -3.872 1.00 86.88 185 SER A C 1
ATOM 1444 O O . SER A 1 185 ? 6.876 -18.005 -4.465 1.00 86.88 185 SER A O 1
ATOM 1446 N N . LEU A 1 186 ? 8.547 -17.132 -3.245 1.00 90.88 186 LEU A N 1
ATOM 1447 C CA . LEU A 1 186 ? 8.002 -15.773 -3.274 1.00 90.88 186 LEU A CA 1
ATOM 1448 C C . LEU A 1 186 ? 8.047 -15.197 -4.695 1.00 90.88 186 LEU A C 1
ATOM 1450 O O . LEU A 1 186 ? 7.063 -14.625 -5.162 1.00 90.88 186 LEU A O 1
ATOM 1454 N N . VAL A 1 187 ? 9.167 -15.389 -5.397 1.00 91.19 187 VAL A N 1
ATOM 1455 C CA . VAL A 1 187 ? 9.347 -14.926 -6.780 1.00 91.19 187 VAL A CA 1
ATOM 1456 C C . VAL A 1 187 ? 8.324 -15.572 -7.718 1.00 91.19 187 VAL A C 1
ATOM 1458 O O . VAL A 1 187 ? 7.666 -14.866 -8.484 1.00 91.19 187 VAL A O 1
ATOM 1461 N N . GLU A 1 188 ? 8.120 -16.888 -7.625 1.00 89.94 188 GLU A N 1
ATOM 1462 C CA . GLU A 1 188 ? 7.073 -17.600 -8.373 1.00 89.94 188 GLU A CA 1
ATOM 1463 C C . GLU A 1 188 ? 5.679 -17.050 -8.063 1.00 89.94 188 GLU A C 1
ATOM 1465 O O . GLU A 1 188 ? 4.849 -16.869 -8.966 1.00 89.94 188 GLU A O 1
ATOM 1470 N N . ARG A 1 189 ? 5.414 -16.726 -6.790 1.00 90.38 189 ARG A N 1
ATOM 1471 C CA . ARG A 1 189 ? 4.125 -16.158 -6.418 1.00 90.38 189 ARG A CA 1
ATOM 1472 C C . ARG A 1 189 ? 3.913 -14.788 -7.046 1.00 90.38 189 ARG A C 1
ATOM 1474 O O . ARG A 1 189 ? 2.851 -14.557 -7.629 1.00 90.38 189 ARG A O 1
ATOM 1481 N N . MET A 1 190 ? 4.910 -13.915 -6.956 1.00 94.06 190 MET A N 1
ATOM 1482 C CA . MET A 1 190 ? 4.885 -12.580 -7.546 1.00 94.06 190 MET A CA 1
ATOM 1483 C C . MET A 1 190 ? 4.727 -12.647 -9.069 1.00 94.06 190 MET A C 1
ATOM 1485 O O . MET A 1 190 ? 3.927 -11.897 -9.621 1.00 94.06 190 MET A O 1
ATOM 1489 N N . PHE A 1 191 ? 5.383 -13.593 -9.752 1.00 93.44 191 PHE A N 1
ATOM 1490 C CA . PHE A 1 191 ? 5.197 -13.799 -11.193 1.00 93.44 191 PHE A CA 1
ATOM 1491 C C . PHE A 1 191 ? 3.745 -14.081 -11.578 1.00 93.44 191 PHE A C 1
ATOM 1493 O O . PHE A 1 191 ? 3.245 -13.508 -12.546 1.00 93.44 191 PHE A O 1
ATOM 1500 N N . ALA A 1 192 ? 3.051 -14.932 -10.822 1.00 91.88 192 ALA A N 1
ATOM 1501 C CA . ALA A 1 192 ? 1.644 -15.206 -11.094 1.00 91.88 192 ALA A CA 1
ATOM 1502 C C . ALA A 1 192 ? 0.764 -13.961 -10.899 1.00 91.88 192 ALA A C 1
ATOM 1504 O O . ALA A 1 192 ? -0.138 -13.719 -11.699 1.00 91.88 192 ALA A O 1
ATOM 1505 N N . LEU A 1 193 ? 1.056 -13.146 -9.879 1.00 94.00 193 LEU A N 1
ATOM 1506 C CA . LEU A 1 193 ? 0.326 -11.906 -9.610 1.00 94.00 193 LEU A CA 1
ATOM 1507 C C . LEU A 1 193 ? 0.531 -10.847 -10.709 1.00 94.00 193 LEU A C 1
ATOM 1509 O O . LEU A 1 193 ? -0.404 -10.104 -10.994 1.00 94.00 193 LEU A O 1
ATOM 1513 N N . LEU A 1 194 ? 1.688 -10.810 -11.391 1.00 93.81 194 LEU A N 1
ATOM 1514 C CA . LEU A 1 194 ? 1.915 -9.909 -12.539 1.00 93.81 194 LEU A CA 1
ATOM 1515 C C . LEU A 1 194 ? 0.969 -10.176 -13.720 1.00 93.81 194 LEU A C 1
ATOM 1517 O O . LEU A 1 194 ? 0.793 -9.298 -14.557 1.00 93.81 194 LEU A O 1
ATOM 1521 N N . SER A 1 195 ? 0.375 -11.369 -13.807 1.00 91.25 195 SER A N 1
ATOM 1522 C CA . SER A 1 195 ? -0.549 -11.750 -14.887 1.00 91.25 195 SER A CA 1
ATOM 1523 C C . SER A 1 195 ? -2.013 -11.787 -14.437 1.00 91.25 195 SER A C 1
ATOM 1525 O O . SER A 1 195 ? -2.870 -12.283 -15.168 1.00 91.25 195 SER A O 1
ATOM 1527 N N . ASP A 1 196 ? -2.322 -11.293 -13.235 1.00 94.06 196 ASP A N 1
ATOM 1528 C CA . ASP A 1 196 ? -3.686 -11.339 -12.717 1.00 94.06 196 ASP A CA 1
ATOM 1529 C C . ASP A 1 196 ? -4.619 -10.372 -13.462 1.00 94.06 196 ASP A C 1
ATOM 1531 O O . ASP A 1 196 ? -4.238 -9.275 -13.868 1.00 94.06 196 ASP A O 1
ATOM 1535 N N . SER A 1 197 ? -5.888 -10.756 -13.586 1.00 92.75 197 SER A N 1
ATOM 1536 C CA . SER A 1 197 ? -6.982 -9.906 -14.066 1.00 92.75 197 SER A CA 1
ATOM 1537 C C . SER A 1 197 ? -7.106 -8.561 -13.333 1.00 92.75 197 SER A C 1
ATOM 1539 O O . SER A 1 197 ? -7.401 -7.541 -13.958 1.00 92.75 197 SER A O 1
ATOM 1541 N N . GLN A 1 198 ? -6.862 -8.540 -12.021 1.00 93.56 198 GLN A N 1
ATOM 1542 C CA . GLN A 1 198 ? -7.048 -7.363 -11.179 1.00 93.56 198 GLN A CA 1
ATOM 1543 C C . GLN A 1 198 ? -5.826 -6.442 -11.251 1.00 93.56 198 GLN A C 1
ATOM 1545 O O . GLN A 1 198 ? -4.716 -6.841 -10.899 1.00 93.56 198 GLN A O 1
ATOM 1550 N N . GLU A 1 199 ? -6.043 -5.179 -11.638 1.00 94.50 199 GLU A N 1
ATOM 1551 C CA . GLU A 1 199 ? -4.982 -4.160 -11.738 1.00 94.50 199 GLU A CA 1
ATOM 1552 C C . GLU A 1 199 ? -4.188 -4.021 -10.430 1.00 94.50 199 GLU A C 1
ATOM 1554 O O . GLU A 1 199 ? -2.961 -3.949 -10.456 1.00 94.50 199 GLU A O 1
ATOM 1559 N N . SER A 1 200 ? -4.876 -4.039 -9.283 1.00 93.56 200 SER A N 1
ATOM 1560 C CA . SER A 1 200 ? -4.246 -3.903 -7.966 1.00 93.56 200 SER A CA 1
ATOM 1561 C C . SER A 1 200 ? -3.256 -5.027 -7.659 1.00 93.56 200 SER A C 1
ATOM 1563 O O . SER A 1 200 ? -2.217 -4.765 -7.069 1.00 93.56 200 SER A O 1
ATOM 1565 N N . LEU A 1 201 ? -3.533 -6.261 -8.093 1.00 95.19 201 LEU A N 1
ATOM 1566 C CA . LEU A 1 201 ? -2.655 -7.407 -7.839 1.00 95.19 201 LEU A CA 1
ATOM 1567 C C . LEU A 1 201 ? -1.402 -7.363 -8.720 1.00 95.19 201 LEU A C 1
ATOM 1569 O O . LEU A 1 201 ? -0.295 -7.588 -8.226 1.00 95.19 201 LEU A O 1
ATOM 1573 N N . ARG A 1 202 ? -1.557 -6.980 -9.996 1.00 96.44 202 ARG A N 1
ATOM 1574 C CA . ARG A 1 202 ? -0.413 -6.744 -10.891 1.00 96.44 202 ARG A CA 1
ATOM 1575 C C . ARG A 1 202 ? 0.484 -5.629 -10.362 1.00 96.44 202 ARG A C 1
ATOM 1577 O O . ARG A 1 202 ? 1.706 -5.760 -10.358 1.00 96.44 202 ARG A O 1
ATOM 1584 N N . TRP A 1 203 ? -0.130 -4.554 -9.871 1.00 95.50 203 TRP A N 1
ATOM 1585 C CA . TRP A 1 203 ? 0.568 -3.433 -9.254 1.00 95.50 203 TRP A CA 1
ATOM 1586 C C . TRP A 1 203 ? 1.362 -3.849 -8.013 1.00 95.50 203 TRP A C 1
ATOM 1588 O O . TRP A 1 203 ? 2.549 -3.532 -7.914 1.00 95.50 203 TRP A O 1
ATOM 1598 N N . THR A 1 204 ? 0.734 -4.597 -7.100 1.00 94.75 204 THR A N 1
ATOM 1599 C CA . THR A 1 204 ? 1.379 -5.127 -5.893 1.00 94.75 204 THR A CA 1
ATOM 1600 C C . THR A 1 204 ? 2.629 -5.926 -6.247 1.00 94.75 204 THR A C 1
ATOM 1602 O O . THR A 1 204 ? 3.693 -5.687 -5.676 1.00 94.75 204 THR A O 1
ATOM 1605 N N . ALA A 1 205 ? 2.528 -6.824 -7.227 1.00 95.19 205 ALA A N 1
ATOM 1606 C CA . ALA A 1 205 ? 3.646 -7.654 -7.649 1.00 95.19 205 ALA A CA 1
ATOM 1607 C C . ALA A 1 205 ? 4.783 -6.847 -8.285 1.00 95.19 205 ALA A C 1
ATOM 1609 O O . ALA A 1 205 ? 5.941 -7.041 -7.920 1.00 95.19 205 ALA A O 1
ATOM 1610 N N . ALA A 1 206 ? 4.470 -5.914 -9.190 1.00 96.06 206 ALA A N 1
ATOM 1611 C CA . ALA A 1 206 ? 5.480 -5.066 -9.824 1.00 96.06 206 ALA A CA 1
ATOM 1612 C C . ALA A 1 206 ? 6.241 -4.241 -8.776 1.00 96.06 206 ALA A C 1
ATOM 1614 O O . ALA A 1 206 ? 7.471 -4.214 -8.765 1.00 96.06 206 ALA A O 1
ATOM 1615 N N . ARG A 1 207 ? 5.513 -3.647 -7.824 1.00 94.81 207 ARG A N 1
ATOM 1616 C CA . ARG A 1 207 ? 6.106 -2.899 -6.712 1.00 94.81 207 ARG A CA 1
ATOM 1617 C C . ARG A 1 207 ? 6.970 -3.785 -5.811 1.00 94.81 207 ARG A C 1
ATOM 1619 O O . ARG A 1 207 ? 8.038 -3.349 -5.384 1.00 94.81 207 ARG A O 1
ATOM 1626 N N . ALA A 1 208 ? 6.535 -5.012 -5.531 1.00 93.81 208 ALA A N 1
ATOM 1627 C CA . ALA A 1 208 ? 7.308 -5.959 -4.735 1.00 93.81 208 ALA A CA 1
ATOM 1628 C C . ALA A 1 208 ? 8.625 -6.362 -5.426 1.00 93.81 208 ALA A C 1
ATOM 1630 O O . ALA A 1 208 ? 9.664 -6.411 -4.771 1.00 93.81 208 ALA A O 1
ATOM 1631 N N . PHE A 1 209 ? 8.623 -6.549 -6.753 1.00 94.12 209 PHE A N 1
ATOM 1632 C CA . PHE A 1 209 ? 9.859 -6.788 -7.510 1.00 94.12 209 PHE A CA 1
ATOM 1633 C C . PHE A 1 209 ? 10.829 -5.608 -7.413 1.00 94.12 209 PHE A C 1
ATOM 1635 O O . PHE A 1 209 ? 12.021 -5.829 -7.223 1.00 94.12 209 PHE A O 1
ATOM 1642 N N . GLY A 1 210 ? 10.324 -4.371 -7.471 1.00 92.12 210 GLY A N 1
ATOM 1643 C CA . GLY A 1 210 ? 11.147 -3.175 -7.277 1.00 92.12 210 GLY A CA 1
ATOM 1644 C C . GLY A 1 210 ? 11.818 -3.129 -5.902 1.00 92.12 210 GLY A C 1
ATOM 1645 O O . GLY A 1 210 ? 13.018 -2.904 -5.808 1.00 92.12 210 GLY A O 1
ATOM 1646 N N . LYS A 1 211 ? 11.082 -3.437 -4.828 1.00 91.38 211 LYS A N 1
ATOM 1647 C CA . LYS A 1 211 ? 11.638 -3.467 -3.460 1.00 91.38 211 LYS A CA 1
ATOM 1648 C C . LYS A 1 211 ? 12.722 -4.531 -3.259 1.00 91.38 211 LYS A C 1
ATOM 1650 O O . LYS A 1 211 ? 13.605 -4.360 -2.425 1.00 91.38 211 LYS A O 1
ATOM 1655 N N . LEU A 1 212 ? 12.663 -5.627 -4.015 1.00 90.62 212 LEU A N 1
ATOM 1656 C CA . LEU A 1 212 ? 13.641 -6.717 -3.954 1.00 90.62 212 LEU A CA 1
ATOM 1657 C C . LEU A 1 212 ? 14.676 -6.655 -5.085 1.00 90.62 212 LEU A C 1
ATOM 1659 O O . LEU A 1 212 ? 15.432 -7.609 -5.266 1.00 90.62 212 LEU A O 1
ATOM 1663 N N . ALA A 1 213 ? 14.739 -5.553 -5.833 1.00 86.69 213 ALA A N 1
ATOM 1664 C CA . ALA A 1 213 ? 15.522 -5.428 -7.058 1.00 86.69 213 ALA A CA 1
ATOM 1665 C C . ALA A 1 213 ? 16.992 -5.867 -6.924 1.00 86.69 213 ALA A C 1
ATOM 1667 O O . ALA A 1 213 ? 17.522 -6.522 -7.816 1.00 86.69 213 ALA A O 1
ATOM 1668 N N . THR A 1 214 ? 17.642 -5.593 -5.792 1.00 81.94 214 THR A N 1
ATOM 1669 C CA . THR A 1 214 ? 19.046 -5.972 -5.542 1.00 81.94 214 THR A CA 1
ATOM 1670 C C . THR A 1 214 ? 19.282 -7.484 -5.450 1.00 81.94 214 THR A C 1
ATOM 1672 O O . THR A 1 214 ? 20.419 -7.923 -5.597 1.00 81.94 214 THR A O 1
ATOM 1675 N N . VAL A 1 215 ? 18.235 -8.288 -5.224 1.00 84.44 215 VAL A N 1
ATOM 1676 C CA . VAL A 1 215 ? 18.336 -9.746 -5.028 1.00 84.44 215 VAL A CA 1
ATOM 1677 C C . VAL A 1 215 ? 17.554 -10.577 -6.050 1.00 84.44 215 VAL A C 1
ATOM 1679 O O . VAL A 1 215 ? 17.866 -11.752 -6.219 1.00 84.44 215 VAL A O 1
ATOM 1682 N N . VAL A 1 216 ? 16.579 -9.999 -6.769 1.00 84.56 216 VAL A N 1
ATOM 1683 C CA . VAL A 1 216 ? 15.752 -10.729 -7.762 1.00 84.56 216 VAL A CA 1
ATOM 1684 C C . VAL A 1 216 ? 15.912 -10.244 -9.210 1.00 84.56 216 VAL A C 1
ATOM 1686 O O . VAL A 1 216 ? 15.068 -10.550 -10.054 1.00 84.56 216 VAL A O 1
ATOM 1689 N N . ALA A 1 217 ? 16.995 -9.527 -9.529 1.00 85.19 217 ALA A N 1
ATOM 1690 C CA . ALA A 1 217 ? 17.318 -9.014 -10.869 1.00 85.19 217 ALA A CA 1
ATOM 1691 C C . ALA A 1 217 ? 17.676 -10.111 -11.895 1.00 85.19 217 ALA A C 1
ATOM 1693 O O . ALA A 1 217 ? 18.788 -10.175 -12.414 1.00 85.19 217 ALA A O 1
ATOM 1694 N N . THR A 1 218 ? 16.735 -10.999 -12.203 1.00 90.38 218 THR A N 1
ATOM 1695 C CA . THR A 1 218 ? 16.910 -12.043 -13.222 1.00 90.38 218 THR A CA 1
ATOM 1696 C C . THR A 1 218 ? 16.337 -11.598 -14.572 1.00 90.38 218 THR A C 1
ATOM 1698 O O . THR A 1 218 ? 15.387 -10.808 -14.598 1.00 90.38 218 THR A O 1
ATOM 1701 N N . PRO A 1 219 ? 16.828 -12.135 -15.707 1.00 90.94 219 PRO A N 1
ATOM 1702 C CA . PRO A 1 219 ? 16.281 -11.816 -17.029 1.00 90.94 219 PRO A CA 1
ATOM 1703 C C . PRO A 1 219 ? 14.764 -12.026 -17.139 1.00 90.94 219 PRO A C 1
ATOM 1705 O O . PRO A 1 219 ? 14.074 -11.193 -17.717 1.00 90.94 219 PRO A O 1
ATOM 1708 N N . GLY A 1 220 ? 14.224 -13.083 -16.519 1.00 91.56 220 GLY A N 1
ATOM 1709 C CA . GLY A 1 220 ? 12.781 -13.348 -16.522 1.00 91.56 220 GLY A CA 1
ATOM 1710 C C . GLY A 1 220 ? 11.964 -12.305 -15.749 1.00 91.56 220 GLY A C 1
ATOM 1711 O O . GLY A 1 220 ? 10.855 -11.965 -16.159 1.00 91.56 220 GLY A O 1
ATOM 1712 N N . VAL A 1 221 ? 12.508 -11.756 -14.654 1.00 92.25 221 VAL A N 1
ATOM 1713 C CA . VAL A 1 221 ? 11.878 -10.639 -13.926 1.00 92.25 221 VAL A CA 1
ATOM 1714 C C . VAL A 1 221 ? 11.886 -9.383 -14.790 1.00 92.25 221 VAL A C 1
ATOM 1716 O O . VAL A 1 221 ? 10.847 -8.741 -14.942 1.00 92.25 221 VAL A O 1
ATOM 1719 N N . ILE A 1 222 ? 13.029 -9.069 -15.405 1.00 94.44 222 ILE A N 1
ATOM 1720 C CA . ILE A 1 222 ? 13.182 -7.907 -16.286 1.00 94.44 222 ILE A CA 1
ATOM 1721 C C . ILE A 1 222 ? 12.187 -7.979 -17.449 1.00 94.44 222 ILE A C 1
ATOM 1723 O O . ILE A 1 222 ? 11.435 -7.032 -17.661 1.00 94.44 222 ILE A O 1
ATOM 1727 N N . GLU A 1 223 ? 12.114 -9.110 -18.155 1.00 94.88 223 GLU A N 1
ATOM 1728 C CA . GLU A 1 223 ? 11.196 -9.309 -19.285 1.00 94.88 223 GLU A CA 1
ATOM 1729 C C . GLU A 1 223 ? 9.733 -9.050 -18.888 1.00 94.88 223 GLU A C 1
ATOM 1731 O O . GLU A 1 223 ? 8.999 -8.334 -19.576 1.00 94.88 223 GLU A O 1
ATOM 1736 N N . ARG A 1 224 ? 9.307 -9.581 -17.736 1.00 95.19 224 ARG A N 1
ATOM 1737 C CA . ARG A 1 224 ? 7.940 -9.393 -17.236 1.00 95.19 224 ARG A CA 1
ATOM 1738 C C . ARG A 1 224 ? 7.656 -7.949 -16.842 1.00 95.19 224 ARG A C 1
ATOM 1740 O O . ARG A 1 224 ? 6.581 -7.446 -17.161 1.00 95.19 224 ARG A O 1
ATOM 1747 N N . LEU A 1 225 ? 8.597 -7.270 -16.191 1.00 96.19 225 LEU A N 1
ATOM 1748 C CA . LEU A 1 225 ? 8.449 -5.854 -15.853 1.00 96.19 225 LEU A CA 1
ATOM 1749 C C . LEU A 1 225 ? 8.406 -4.972 -17.109 1.00 96.19 225 LEU A C 1
ATOM 1751 O O . LEU A 1 225 ? 7.597 -4.049 -17.172 1.00 96.19 225 LEU A O 1
ATOM 1755 N N . VAL A 1 226 ? 9.196 -5.285 -18.143 1.00 96.75 226 VAL A N 1
ATOM 1756 C CA . VAL A 1 226 ? 9.133 -4.584 -19.436 1.00 96.75 226 VAL A CA 1
ATOM 1757 C C . VAL A 1 226 ? 7.763 -4.746 -20.085 1.00 96.75 226 VAL A C 1
ATOM 1759 O O . VAL A 1 226 ? 7.196 -3.753 -20.539 1.00 96.75 226 VAL A O 1
ATOM 1762 N N . ALA A 1 227 ? 7.176 -5.946 -20.078 1.00 96.56 227 ALA A N 1
ATOM 1763 C CA . ALA A 1 227 ? 5.829 -6.157 -20.614 1.00 96.56 227 ALA A CA 1
ATOM 1764 C C . ALA A 1 227 ? 4.782 -5.249 -19.932 1.00 96.56 227 ALA A C 1
ATOM 1766 O O . ALA A 1 227 ? 3.928 -4.658 -20.602 1.00 96.56 227 ALA A O 1
ATOM 1767 N N . LEU A 1 228 ? 4.904 -5.051 -18.614 1.00 97.19 228 LEU A N 1
ATOM 1768 C CA . LEU A 1 228 ? 4.014 -4.185 -17.837 1.00 97.19 228 LEU A CA 1
ATOM 1769 C C . LEU A 1 228 ? 4.147 -2.687 -18.145 1.00 97.19 228 LEU A C 1
ATOM 1771 O O . LEU A 1 228 ? 3.243 -1.926 -17.806 1.00 97.19 228 LEU A O 1
ATOM 1775 N N . THR A 1 229 ? 5.189 -2.242 -18.856 1.00 96.94 229 THR A N 1
ATOM 1776 C CA . THR A 1 229 ? 5.268 -0.852 -19.358 1.00 96.94 229 THR A CA 1
ATOM 1777 C C . THR A 1 229 ? 4.169 -0.526 -20.376 1.00 96.94 229 THR A C 1
ATOM 1779 O O . THR A 1 229 ? 3.912 0.638 -20.664 1.00 96.94 229 THR A O 1
ATOM 1782 N N . THR A 1 230 ? 3.466 -1.535 -20.895 1.00 96.25 230 THR A N 1
ATOM 1783 C CA . THR A 1 230 ? 2.330 -1.369 -21.817 1.00 96.25 230 THR A CA 1
ATOM 1784 C C . THR A 1 230 ? 0.985 -1.773 -21.207 1.00 96.25 230 THR A C 1
ATOM 1786 O O . THR A 1 230 ? -0.020 -1.831 -21.912 1.00 96.25 230 THR A O 1
ATOM 1789 N N . ASP A 1 231 ? 0.942 -2.024 -19.893 1.00 97.56 231 ASP A N 1
ATOM 1790 C CA . ASP A 1 231 ? -0.273 -2.446 -19.191 1.00 97.56 231 ASP A CA 1
ATOM 1791 C C . ASP A 1 231 ? -1.404 -1.410 -19.312 1.00 97.56 231 ASP A C 1
ATOM 1793 O O . ASP A 1 231 ? -1.174 -0.199 -19.364 1.00 97.56 231 ASP A O 1
ATOM 1797 N N . THR A 1 232 ? -2.657 -1.863 -19.313 1.00 95.50 232 THR A N 1
ATOM 1798 C CA . THR A 1 232 ? -3.830 -0.978 -19.379 1.00 95.50 232 THR A CA 1
ATOM 1799 C C . THR A 1 232 ? -3.955 -0.075 -18.149 1.00 95.50 232 THR A C 1
ATOM 1801 O O . THR A 1 232 ? -4.382 1.079 -18.253 1.00 95.50 232 THR A O 1
ATOM 1804 N N . GLY A 1 233 ? -3.566 -0.589 -16.984 1.00 95.19 233 GLY A N 1
ATOM 1805 C CA . GLY A 1 233 ? -3.619 0.090 -15.702 1.00 95.19 233 GLY A CA 1
ATOM 1806 C C . GLY A 1 233 ? -2.483 1.090 -15.546 1.00 95.19 233 GLY A C 1
ATOM 1807 O O . GLY A 1 233 ? -1.307 0.730 -15.597 1.00 95.19 233 GLY A O 1
ATOM 1808 N N . ARG A 1 234 ? -2.820 2.363 -15.305 1.00 94.94 234 ARG A N 1
ATOM 1809 C CA . ARG A 1 234 ? -1.803 3.394 -15.023 1.00 94.94 234 ARG A CA 1
ATOM 1810 C C . ARG A 1 234 ? -1.002 3.055 -13.762 1.00 94.94 234 ARG A C 1
ATOM 1812 O O . ARG A 1 234 ? 0.185 3.359 -13.713 1.00 94.94 234 ARG A O 1
ATOM 1819 N N . GLY A 1 235 ? -1.661 2.409 -12.786 1.00 94.69 235 GLY A N 1
ATOM 1820 C CA . GLY A 1 235 ? -1.046 1.856 -11.584 1.00 94.69 235 GLY A CA 1
ATOM 1821 C C . GLY A 1 235 ? 0.128 0.960 -11.962 1.00 94.69 235 GLY A C 1
ATOM 1822 O O . GLY A 1 235 ? 1.287 1.172 -11.622 1.00 94.69 235 GLY A O 1
ATOM 1823 N N . VAL A 1 236 ? -0.182 -0.042 -12.767 1.00 97.19 236 VAL A N 1
ATOM 1824 C CA . VAL A 1 236 ? 0.766 -1.086 -13.141 1.00 97.19 236 VAL A CA 1
ATOM 1825 C C . VAL A 1 236 ? 1.934 -0.526 -13.953 1.00 97.19 236 VAL A C 1
ATOM 1827 O O . VAL A 1 236 ? 3.080 -0.846 -13.649 1.00 97.19 236 VAL A O 1
ATOM 1830 N N . ARG A 1 237 ? 1.675 0.375 -14.912 1.00 97.81 237 ARG A N 1
ATOM 1831 C CA . ARG A 1 237 ? 2.746 1.011 -15.699 1.00 97.81 237 ARG A CA 1
ATOM 1832 C C . ARG A 1 237 ? 3.706 1.827 -14.839 1.00 97.81 237 ARG A C 1
ATOM 1834 O O . ARG A 1 237 ? 4.915 1.731 -15.037 1.00 97.81 237 ARG A O 1
ATOM 1841 N N . HIS A 1 238 ? 3.197 2.603 -13.875 1.00 94.25 238 HIS A N 1
ATOM 1842 C CA . HIS A 1 238 ? 4.082 3.355 -12.982 1.00 94.25 238 HIS A CA 1
ATOM 1843 C C . HIS A 1 238 ? 4.905 2.407 -12.097 1.00 94.25 238 HIS A C 1
ATOM 1845 O O . HIS A 1 238 ? 6.096 2.635 -11.910 1.00 94.25 238 HIS A O 1
ATOM 1851 N N . ALA A 1 239 ? 4.302 1.329 -11.580 1.00 95.81 239 ALA A N 1
ATOM 1852 C CA . ALA A 1 239 ? 5.001 0.371 -10.727 1.00 95.81 239 ALA A CA 1
ATOM 1853 C C . ALA A 1 239 ? 6.078 -0.395 -11.505 1.00 95.81 239 ALA A C 1
ATOM 1855 O O . ALA A 1 239 ? 7.155 -0.642 -10.972 1.00 95.81 239 ALA A O 1
ATOM 1856 N N . ALA A 1 240 ? 5.818 -0.709 -12.776 1.00 97.12 240 ALA A N 1
ATOM 1857 C CA . ALA A 1 240 ? 6.800 -1.292 -13.678 1.00 97.12 240 ALA A CA 1
ATOM 1858 C C . ALA A 1 240 ? 7.985 -0.347 -13.918 1.00 97.12 240 ALA A C 1
ATOM 1860 O O . ALA A 1 240 ? 9.130 -0.771 -13.786 1.00 97.12 240 ALA A O 1
ATOM 1861 N N . ALA A 1 241 ? 7.723 0.935 -14.207 1.00 96.69 241 ALA A N 1
ATOM 1862 C CA . ALA A 1 241 ? 8.778 1.933 -14.377 1.00 96.69 241 ALA A CA 1
ATOM 1863 C C . ALA A 1 241 ? 9.645 2.060 -13.118 1.00 96.69 241 ALA A C 1
ATOM 1865 O O . ALA A 1 241 ? 10.865 1.955 -13.205 1.00 96.69 241 ALA A O 1
ATOM 1866 N N . MET A 1 242 ? 9.011 2.197 -11.947 1.00 95.25 242 MET A N 1
ATOM 1867 C CA . MET A 1 242 ? 9.706 2.227 -10.659 1.00 95.25 242 MET A CA 1
ATOM 1868 C C . MET A 1 242 ? 10.580 0.988 -10.463 1.00 95.25 242 MET A C 1
ATOM 1870 O O . MET A 1 242 ? 11.768 1.122 -10.199 1.00 95.25 242 MET A O 1
ATOM 1874 N N . ALA A 1 243 ? 10.022 -0.211 -10.640 1.00 95.56 243 ALA A N 1
ATOM 1875 C CA . ALA A 1 243 ? 10.747 -1.458 -10.423 1.00 95.56 243 ALA A CA 1
ATOM 1876 C C . ALA A 1 243 ? 11.946 -1.619 -11.367 1.00 95.56 243 ALA A C 1
ATOM 1878 O O . ALA A 1 243 ? 13.020 -2.016 -10.925 1.00 95.56 243 ALA A O 1
ATOM 1879 N N . LEU A 1 244 ? 11.794 -1.263 -12.646 1.00 95.81 244 LEU A N 1
ATOM 1880 C CA . LEU A 1 244 ? 12.903 -1.238 -13.603 1.00 95.81 244 LEU A CA 1
ATOM 1881 C C . LEU A 1 244 ? 13.985 -0.226 -13.193 1.00 95.81 244 LEU A C 1
ATOM 1883 O O . LEU A 1 244 ? 15.170 -0.512 -13.337 1.00 95.81 244 LEU A O 1
ATOM 1887 N N . GLY A 1 245 ? 13.592 0.925 -12.644 1.00 94.19 245 GLY A N 1
ATOM 1888 C CA . GLY A 1 245 ? 14.514 1.915 -12.088 1.00 94.19 245 GLY A CA 1
ATOM 1889 C C . GLY A 1 245 ? 15.269 1.428 -10.848 1.00 94.19 245 GLY A C 1
ATOM 1890 O O . GLY A 1 245 ? 16.464 1.678 -10.741 1.00 94.19 245 GLY A O 1
ATOM 1891 N N . GLU A 1 246 ? 14.604 0.713 -9.934 1.00 93.62 246 GLU A N 1
ATOM 1892 C CA . GLU A 1 246 ? 15.231 0.101 -8.745 1.00 93.62 246 GLU A CA 1
ATOM 1893 C C . GLU A 1 246 ? 16.214 -1.018 -9.110 1.00 93.62 246 GLU A C 1
ATOM 1895 O O . GLU A 1 246 ? 17.215 -1.222 -8.426 1.00 93.62 246 GLU A O 1
ATOM 1900 N N . LEU A 1 247 ? 15.967 -1.735 -10.213 1.00 91.56 247 LEU A N 1
ATOM 1901 C CA . LEU A 1 247 ? 16.948 -2.674 -10.760 1.00 91.56 247 LEU A CA 1
ATOM 1902 C C . LEU A 1 247 ? 18.214 -1.952 -11.231 1.00 91.56 247 LEU A C 1
ATOM 1904 O O . LEU A 1 247 ? 19.291 -2.539 -11.165 1.00 91.56 247 LEU A O 1
ATOM 1908 N N . GLY A 1 248 ? 18.106 -0.688 -11.646 1.00 89.56 248 GLY A N 1
ATOM 1909 C CA . GLY A 1 248 ? 19.236 0.175 -11.970 1.00 89.56 248 GLY A CA 1
ATOM 1910 C C . GLY A 1 248 ? 20.047 -0.304 -13.175 1.00 89.56 248 GLY A C 1
ATOM 1911 O O . GLY A 1 248 ? 19.543 -0.971 -14.081 1.00 89.56 248 GLY A O 1
ATOM 1912 N N . GLN A 1 249 ? 21.336 0.043 -13.190 1.00 88.31 249 GLN A N 1
ATOM 1913 C CA . GLN A 1 249 ? 22.223 -0.168 -14.339 1.00 88.31 249 GLN A CA 1
ATOM 1914 C C . GLN A 1 249 ? 22.372 -1.641 -14.763 1.00 88.31 249 GLN A C 1
ATOM 1916 O O . GLN A 1 249 ? 22.528 -1.919 -15.948 1.00 88.31 249 GLN A O 1
ATOM 1921 N N . GLN A 1 250 ? 22.276 -2.602 -13.839 1.00 85.75 250 GLN A N 1
ATOM 1922 C CA . GLN A 1 250 ? 22.356 -4.039 -14.167 1.00 85.75 250 GLN A CA 1
ATOM 1923 C C . GLN A 1 250 ? 21.204 -4.525 -15.065 1.00 85.75 250 GLN A C 1
ATOM 1925 O O . GLN A 1 250 ? 21.356 -5.528 -15.757 1.00 85.75 250 GLN A O 1
ATOM 1930 N N . ALA A 1 251 ? 20.070 -3.816 -15.081 1.00 88.31 251 ALA A N 1
ATOM 1931 C CA . ALA A 1 251 ? 18.949 -4.097 -15.974 1.00 88.31 251 ALA A CA 1
ATOM 1932 C C . ALA A 1 251 ? 18.950 -3.213 -17.231 1.00 88.31 251 ALA A C 1
ATOM 1934 O O . ALA A 1 251 ? 18.026 -3.308 -18.038 1.00 88.31 251 ALA A O 1
ATOM 1935 N N . ALA A 1 252 ? 19.954 -2.350 -17.423 1.00 89.81 252 ALA A N 1
ATOM 1936 C CA . ALA A 1 252 ? 20.028 -1.471 -18.583 1.00 89.81 252 ALA A CA 1
ATOM 1937 C C . ALA A 1 252 ? 20.274 -2.289 -19.863 1.00 89.81 252 ALA A C 1
ATOM 1939 O O . ALA A 1 252 ? 21.399 -2.658 -20.196 1.00 89.81 252 ALA A O 1
ATOM 1940 N N . ALA A 1 253 ? 19.193 -2.555 -20.592 1.00 91.25 253 ALA A N 1
ATOM 1941 C CA . ALA A 1 253 ? 19.184 -3.247 -21.874 1.00 91.25 253 ALA A CA 1
ATOM 1942 C C . ALA A 1 253 ? 18.306 -2.482 -22.883 1.00 91.25 253 ALA A C 1
ATOM 1944 O O . ALA A 1 253 ? 17.420 -1.724 -22.467 1.00 91.25 253 ALA A O 1
ATOM 1945 N N . PRO A 1 254 ? 18.513 -2.658 -24.204 1.00 91.19 254 PRO A N 1
ATOM 1946 C CA . PRO A 1 254 ? 17.749 -1.944 -25.228 1.00 91.19 254 PRO A CA 1
ATOM 1947 C C . PRO A 1 254 ? 16.227 -2.071 -25.076 1.00 91.19 254 PRO A C 1
ATOM 1949 O O . PRO A 1 254 ? 15.510 -1.093 -25.281 1.00 91.19 254 PRO A O 1
ATOM 1952 N N . GLU A 1 255 ? 15.730 -3.242 -24.681 1.00 93.00 255 GLU A N 1
ATOM 1953 C CA . GLU A 1 255 ? 14.304 -3.526 -24.497 1.00 93.00 255 GLU A CA 1
ATOM 1954 C C . GLU A 1 255 ? 13.733 -2.761 -23.299 1.00 93.00 255 GLU A C 1
ATOM 1956 O O . GLU A 1 255 ? 12.653 -2.174 -23.384 1.00 93.00 255 GLU A O 1
ATOM 1961 N N . VAL A 1 256 ? 14.490 -2.714 -22.201 1.00 94.88 256 VAL A N 1
ATOM 1962 C CA . VAL A 1 256 ? 14.129 -1.993 -20.976 1.00 94.88 256 VAL A CA 1
ATOM 1963 C C . VAL A 1 256 ? 14.077 -0.493 -21.237 1.00 94.88 256 VAL A C 1
ATOM 1965 O O . VAL A 1 256 ? 13.078 0.166 -20.946 1.00 94.88 256 VAL A O 1
ATOM 1968 N N . ILE A 1 257 ? 15.125 0.036 -21.866 1.00 94.31 257 ILE A N 1
ATOM 1969 C CA . ILE A 1 257 ? 15.219 1.446 -22.239 1.00 94.31 257 ILE A CA 1
ATOM 1970 C C . ILE A 1 257 ? 14.116 1.804 -23.235 1.00 94.31 257 ILE A C 1
ATOM 1972 O O . ILE A 1 257 ? 13.445 2.818 -23.070 1.00 94.31 257 ILE A O 1
ATOM 1976 N N . GLY A 1 258 ? 13.861 0.960 -24.237 1.00 93.44 258 GLY A N 1
ATOM 1977 C CA . GLY A 1 258 ? 12.773 1.148 -25.195 1.00 93.44 258 GLY A CA 1
ATOM 1978 C C . GLY A 1 258 ? 11.396 1.212 -24.526 1.00 93.44 258 GLY A C 1
ATOM 1979 O O . GLY A 1 258 ? 10.604 2.103 -24.850 1.00 93.44 258 GLY A O 1
ATOM 1980 N N . GLY A 1 259 ? 11.136 0.315 -23.569 1.00 95.06 259 GLY A N 1
ATOM 1981 C CA . GLY A 1 259 ? 9.919 0.307 -22.756 1.00 95.06 259 GLY A CA 1
ATOM 1982 C C . GLY A 1 259 ? 9.746 1.596 -21.950 1.00 95.06 259 GLY A C 1
ATOM 1983 O O . GLY A 1 259 ? 8.709 2.252 -22.051 1.00 95.06 259 GLY A O 1
ATOM 1984 N N . LEU A 1 260 ? 10.782 2.026 -21.226 1.00 95.94 260 LEU A N 1
ATOM 1985 C CA . LEU A 1 260 ? 10.752 3.270 -20.449 1.00 95.94 260 LEU A CA 1
ATOM 1986 C C . LEU A 1 260 ? 10.625 4.524 -21.330 1.00 95.94 260 LEU A C 1
ATOM 1988 O O . LEU A 1 260 ? 9.887 5.446 -20.991 1.00 95.94 260 LEU A O 1
ATOM 1992 N N . LEU A 1 261 ? 11.269 4.557 -22.498 1.00 94.06 261 LEU A N 1
ATOM 1993 C CA . LEU A 1 261 ? 11.138 5.669 -23.446 1.00 94.06 261 LEU A CA 1
ATOM 1994 C C . LEU A 1 261 ? 9.709 5.804 -23.989 1.00 94.06 261 LEU A C 1
ATOM 1996 O O . LEU A 1 261 ? 9.253 6.925 -24.206 1.00 94.06 261 LEU A O 1
ATOM 2000 N N . ASN A 1 262 ? 8.980 4.696 -24.183 1.00 94.00 262 ASN A N 1
ATOM 2001 C CA . ASN A 1 262 ? 7.562 4.759 -24.567 1.00 94.00 262 ASN A CA 1
ATOM 2002 C C . ASN A 1 262 ? 6.730 5.481 -23.494 1.00 94.00 262 ASN A C 1
ATOM 2004 O O . ASN A 1 262 ? 5.867 6.303 -23.821 1.00 94.00 262 ASN A O 1
ATOM 2008 N N . LEU A 1 263 ? 7.029 5.221 -22.217 1.00 96.12 263 LEU A N 1
ATOM 2009 C CA . LEU A 1 263 ? 6.332 5.824 -21.082 1.00 96.12 263 LEU A CA 1
ATOM 2010 C C . LEU A 1 263 ? 6.542 7.339 -20.970 1.00 96.12 263 LEU A C 1
ATOM 2012 O O . LEU A 1 263 ? 5.707 8.008 -20.373 1.00 96.12 263 LEU A O 1
ATOM 2016 N N . LEU A 1 264 ? 7.563 7.925 -21.607 1.00 94.00 264 LEU A N 1
ATOM 2017 C CA . LEU A 1 264 ? 7.739 9.387 -21.658 1.00 94.00 264 LEU A CA 1
ATOM 2018 C C . LEU A 1 264 ? 6.605 10.111 -22.400 1.00 94.00 264 LEU A C 1
ATOM 2020 O O . LEU A 1 264 ? 6.447 11.324 -22.265 1.00 94.00 264 LEU A O 1
ATOM 2024 N N . THR A 1 265 ? 5.802 9.377 -23.172 1.00 93.38 265 THR A N 1
ATOM 2025 C CA . THR A 1 265 ? 4.621 9.898 -23.876 1.00 93.38 265 THR A CA 1
ATOM 2026 C C . THR A 1 265 ? 3.299 9.432 -23.268 1.00 93.38 265 THR A C 1
ATOM 2028 O O . THR A 1 265 ? 2.240 9.644 -23.861 1.00 93.38 265 THR A O 1
ATOM 2031 N N . ASP A 1 266 ? 3.336 8.827 -22.076 1.00 95.31 266 ASP A N 1
ATOM 2032 C CA . ASP A 1 266 ? 2.137 8.337 -21.403 1.00 95.31 266 ASP A CA 1
ATOM 2033 C C . ASP A 1 266 ? 1.126 9.462 -21.124 1.00 95.31 266 ASP A C 1
ATOM 2035 O O . ASP A 1 266 ? 1.475 10.613 -20.838 1.00 95.31 266 ASP A O 1
ATOM 2039 N N . LYS A 1 267 ? -0.164 9.122 -21.167 1.00 92.12 267 LYS A N 1
ATOM 2040 C CA . LYS A 1 267 ? -1.252 10.063 -20.869 1.00 92.12 267 LYS A CA 1
ATOM 2041 C C . LYS A 1 267 ? -1.204 10.534 -19.414 1.00 92.12 267 LYS A C 1
ATOM 2043 O O . LYS A 1 267 ? -1.552 11.680 -19.134 1.00 92.12 267 LYS A O 1
ATOM 2048 N N . ASN A 1 268 ? -0.779 9.671 -18.494 1.00 90.81 268 ASN A N 1
ATOM 2049 C CA . ASN A 1 268 ? -0.698 9.973 -17.075 1.00 90.81 268 ASN A CA 1
ATOM 2050 C C . ASN A 1 268 ? 0.659 10.629 -16.723 1.00 90.81 268 ASN A C 1
ATOM 2052 O O . ASN A 1 268 ? 1.701 10.041 -17.007 1.00 90.81 268 ASN A O 1
ATOM 2056 N N . PRO A 1 269 ? 0.667 11.825 -16.101 1.00 88.25 269 PRO A N 1
ATOM 2057 C CA . PRO A 1 269 ? 1.899 12.508 -15.702 1.00 88.25 269 PRO A CA 1
ATOM 2058 C C . PRO A 1 269 ? 2.794 11.727 -14.740 1.00 88.25 269 PRO A C 1
ATOM 2060 O O . PRO A 1 269 ? 4.005 11.727 -14.941 1.00 88.25 269 PRO A O 1
ATOM 2063 N N . ASP A 1 270 ? 2.220 11.028 -13.760 1.00 86.62 270 ASP A N 1
ATOM 2064 C CA . ASP A 1 270 ? 2.985 10.271 -12.762 1.00 86.62 270 ASP A CA 1
ATOM 2065 C C . ASP A 1 270 ? 3.780 9.140 -13.421 1.00 86.62 270 ASP A C 1
ATOM 2067 O O . ASP A 1 270 ? 4.947 8.931 -13.096 1.00 86.62 270 ASP A O 1
ATOM 2071 N N . VAL A 1 271 ? 3.185 8.449 -14.400 1.00 93.50 271 VAL A N 1
ATOM 2072 C CA . VAL A 1 271 ? 3.874 7.418 -15.196 1.00 93.50 271 VAL A CA 1
ATOM 2073 C C . VAL A 1 271 ? 5.075 8.014 -15.936 1.00 93.50 271 VAL A C 1
ATOM 2075 O O . VAL A 1 271 ? 6.151 7.416 -15.935 1.00 93.50 271 VAL A O 1
ATOM 2078 N N . ARG A 1 272 ? 4.923 9.208 -16.528 1.00 93.62 272 ARG A N 1
ATOM 2079 C CA . ARG A 1 272 ? 6.025 9.880 -17.235 1.00 93.62 272 ARG A CA 1
ATOM 2080 C C . ARG A 1 272 ? 7.163 10.251 -16.284 1.00 93.62 272 ARG A C 1
ATOM 2082 O O . ARG A 1 272 ? 8.318 9.989 -16.607 1.00 93.62 272 ARG A O 1
ATOM 2089 N N . SER A 1 273 ? 6.847 10.817 -15.118 1.00 87.69 273 SER A N 1
ATOM 2090 C CA . SER A 1 273 ? 7.848 11.214 -14.119 1.00 87.69 273 SER A CA 1
ATOM 2091 C C . SER A 1 273 ? 8.681 10.024 -13.634 1.00 87.69 273 SER A C 1
ATOM 2093 O O . SER A 1 273 ? 9.907 10.106 -13.624 1.00 87.69 273 SER A O 1
ATOM 2095 N N . HIS A 1 274 ? 8.041 8.892 -13.325 1.00 90.88 274 HIS A N 1
ATOM 2096 C CA . HIS A 1 274 ? 8.759 7.684 -12.900 1.00 90.88 274 HIS A CA 1
ATOM 2097 C C . HIS A 1 274 ? 9.566 7.043 -14.033 1.00 90.88 274 HIS A C 1
ATOM 2099 O O . HIS A 1 274 ? 10.608 6.451 -13.777 1.00 90.88 274 HIS A O 1
ATOM 2105 N N . ALA A 1 275 ? 9.131 7.168 -15.290 1.00 94.69 275 ALA A N 1
ATOM 2106 C CA . ALA A 1 275 ? 9.924 6.710 -16.428 1.00 94.69 275 ALA A CA 1
ATOM 2107 C C . ALA A 1 275 ? 11.218 7.522 -16.593 1.00 94.69 275 ALA A C 1
ATOM 2109 O O . ALA A 1 275 ? 12.267 6.945 -16.872 1.00 94.69 275 ALA A O 1
ATOM 2110 N N . VAL A 1 276 ? 11.163 8.842 -16.377 1.00 91.62 276 VAL A N 1
ATOM 2111 C CA . VAL A 1 276 ? 12.365 9.691 -16.344 1.00 91.62 276 VAL A CA 1
ATOM 2112 C C . VAL A 1 276 ? 13.292 9.260 -15.208 1.00 91.62 276 VAL A C 1
ATOM 2114 O O . VAL A 1 276 ? 14.474 9.040 -15.451 1.00 91.62 276 VAL A O 1
ATOM 2117 N N . GLU A 1 277 ? 12.762 9.093 -13.995 1.00 91.12 277 GLU A N 1
ATOM 2118 C CA . GLU A 1 277 ? 13.549 8.659 -12.835 1.00 91.12 277 GLU A CA 1
ATOM 2119 C C . GLU A 1 277 ? 14.199 7.286 -13.051 1.00 91.12 277 GLU A C 1
ATOM 2121 O O . GLU A 1 277 ? 15.383 7.100 -12.775 1.00 91.12 277 GLU A O 1
ATOM 2126 N N . ALA A 1 278 ? 13.457 6.333 -13.615 1.00 93.88 278 ALA A N 1
ATOM 2127 C CA . ALA A 1 278 ? 13.977 5.011 -13.929 1.00 93.88 278 ALA A CA 1
ATOM 2128 C C . ALA A 1 278 ? 15.125 5.069 -14.946 1.00 93.88 278 ALA A C 1
ATOM 2130 O O . ALA A 1 278 ? 16.160 4.440 -14.735 1.00 93.88 278 ALA A O 1
ATOM 2131 N N . LEU A 1 279 ? 14.976 5.863 -16.014 1.00 93.06 279 LEU A N 1
ATOM 2132 C CA . LEU A 1 279 ? 16.039 6.073 -17.002 1.00 93.06 279 LEU A CA 1
ATOM 2133 C C . LEU A 1 279 ? 17.277 6.727 -16.373 1.00 93.06 279 LEU A C 1
ATOM 2135 O O . LEU A 1 279 ? 18.389 6.324 -16.692 1.00 93.06 279 LEU A O 1
ATOM 2139 N N . GLN A 1 280 ? 17.107 7.682 -15.453 1.00 89.69 280 GLN A N 1
ATOM 2140 C CA . GLN A 1 280 ? 18.220 8.301 -14.718 1.00 89.69 280 GLN A CA 1
ATOM 2141 C C . GLN A 1 280 ? 18.972 7.284 -13.849 1.00 89.69 280 GLN A C 1
ATOM 2143 O O . GLN A 1 280 ? 20.201 7.240 -13.870 1.00 89.69 280 GLN A O 1
ATOM 2148 N N . ARG A 1 281 ? 18.248 6.423 -13.125 1.00 90.69 281 ARG A N 1
ATOM 2149 C CA . ARG A 1 281 ? 18.839 5.377 -12.269 1.00 90.69 281 ARG A CA 1
ATOM 2150 C C . ARG A 1 281 ? 19.575 4.286 -13.052 1.00 90.69 281 ARG A C 1
ATOM 2152 O O . ARG A 1 281 ? 20.449 3.622 -12.501 1.00 90.69 281 ARG A O 1
ATOM 2159 N N . MET A 1 282 ? 19.264 4.113 -14.336 1.00 88.50 282 MET A N 1
ATOM 2160 C CA . MET A 1 282 ? 20.008 3.216 -15.230 1.00 88.50 282 MET A CA 1
ATOM 2161 C C . MET A 1 282 ? 21.375 3.770 -15.654 1.00 88.50 282 MET A C 1
ATOM 2163 O O . MET A 1 282 ? 22.175 3.030 -16.227 1.00 88.50 282 MET A O 1
ATOM 2167 N N . GLY A 1 283 ? 21.671 5.038 -15.356 1.00 82.94 283 GLY A N 1
ATOM 2168 C CA . GLY A 1 283 ? 22.924 5.693 -15.720 1.00 82.94 283 GLY A CA 1
ATOM 2169 C C . GLY A 1 283 ? 22.893 6.241 -17.146 1.00 82.94 283 GLY A C 1
ATOM 2170 O O . GLY A 1 283 ? 21.870 6.748 -17.598 1.00 82.94 283 GLY A O 1
ATOM 2171 N N . ASN A 1 284 ? 24.019 6.173 -17.866 1.00 77.62 284 ASN A N 1
ATOM 2172 C CA . ASN A 1 284 ? 24.141 6.768 -19.200 1.00 77.62 284 ASN A CA 1
ATOM 2173 C C . ASN A 1 284 ? 23.329 5.995 -20.263 1.00 77.62 284 ASN A C 1
ATOM 2175 O O . ASN A 1 284 ? 23.881 5.243 -21.070 1.00 77.62 284 ASN A O 1
ATOM 2179 N N . VAL A 1 285 ? 22.007 6.203 -20.312 1.00 77.12 285 VAL A N 1
ATOM 2180 C CA . VAL A 1 285 ? 21.155 5.563 -21.324 1.00 77.12 285 VAL A CA 1
ATOM 2181 C C . VAL A 1 285 ? 21.385 6.128 -22.728 1.00 77.12 285 VAL A C 1
ATOM 2183 O O . VAL A 1 285 ? 20.999 5.491 -23.704 1.00 77.12 285 VAL A O 1
ATOM 2186 N N . THR A 1 286 ? 22.051 7.281 -22.879 1.00 67.06 286 THR A N 1
ATOM 2187 C CA . THR A 1 286 ? 22.388 7.829 -24.208 1.00 67.06 286 THR A CA 1
ATOM 2188 C C . THR A 1 286 ? 23.500 7.049 -24.911 1.00 67.06 286 THR A C 1
ATOM 2190 O O . THR A 1 286 ? 23.623 7.133 -26.136 1.00 67.06 286 THR A O 1
ATOM 2193 N N . ALA A 1 287 ? 24.234 6.200 -24.182 1.00 71.69 287 ALA A N 1
ATOM 2194 C CA . ALA A 1 287 ? 25.094 5.181 -24.777 1.00 71.69 287 ALA A CA 1
ATOM 2195 C C . ALA A 1 287 ? 24.313 4.250 -25.727 1.00 71.69 287 ALA A C 1
ATOM 2197 O O . ALA A 1 287 ? 24.877 3.718 -26.684 1.00 71.69 287 ALA A O 1
ATOM 2198 N N . PHE A 1 288 ? 23.000 4.099 -25.523 1.00 79.31 288 PHE A N 1
ATOM 2199 C CA . PHE A 1 288 ? 22.131 3.326 -26.398 1.00 79.31 288 PHE A CA 1
ATOM 2200 C C . PHE A 1 288 ? 21.657 4.194 -27.580 1.00 79.31 288 PHE A C 1
ATOM 2202 O O . PHE A 1 288 ? 20.954 5.190 -27.377 1.00 79.31 288 PHE A O 1
ATOM 2209 N N . PRO A 1 289 ? 21.964 3.824 -28.842 1.00 83.44 289 PRO A N 1
ATOM 2210 C CA . PRO A 1 289 ? 21.558 4.604 -30.016 1.00 83.44 289 PRO A CA 1
ATOM 2211 C C . PRO A 1 289 ? 20.050 4.874 -30.085 1.00 83.44 289 PRO A C 1
ATOM 2213 O O . PRO A 1 289 ? 19.649 5.996 -30.391 1.00 83.44 289 PRO A O 1
ATOM 2216 N N . ILE A 1 290 ? 19.234 3.882 -29.707 1.00 84.69 290 ILE A N 1
ATOM 2217 C CA . ILE A 1 290 ? 17.770 3.994 -29.663 1.00 84.69 290 ILE A CA 1
ATOM 2218 C C . ILE A 1 290 ? 17.292 5.099 -28.712 1.00 84.69 290 ILE A C 1
ATOM 2220 O O . ILE A 1 290 ? 16.307 5.776 -29.005 1.00 84.69 290 ILE A O 1
ATOM 2224 N N . ALA A 1 291 ? 17.994 5.320 -27.598 1.00 86.00 291 ALA A N 1
ATOM 2225 C CA . ALA A 1 291 ? 17.644 6.369 -26.652 1.00 86.00 291 ALA A CA 1
ATOM 2226 C C . ALA A 1 291 ? 17.923 7.750 -27.232 1.00 86.00 291 ALA A C 1
ATOM 2228 O O . ALA A 1 291 ? 17.057 8.617 -27.165 1.00 86.00 291 ALA A O 1
ATOM 2229 N N . ARG A 1 292 ? 19.083 7.943 -27.873 1.00 83.00 292 ARG A N 1
ATOM 2230 C CA . ARG A 1 292 ? 19.426 9.222 -28.515 1.00 83.00 292 ARG A CA 1
ATOM 2231 C C . ARG A 1 292 ? 18.426 9.598 -29.596 1.00 83.00 292 ARG A C 1
ATOM 2233 O O . ARG A 1 292 ? 17.921 10.716 -29.590 1.00 83.00 292 ARG A O 1
ATOM 2240 N N . GLU A 1 293 ? 18.127 8.665 -30.496 1.00 85.94 293 GLU A N 1
ATOM 2241 C CA . GLU A 1 293 ? 17.187 8.897 -31.593 1.00 85.94 293 GLU A CA 1
ATOM 2242 C C . GLU A 1 293 ? 15.798 9.264 -31.063 1.00 85.94 293 GLU A C 1
ATOM 2244 O O . GLU A 1 293 ? 15.227 10.285 -31.452 1.00 85.94 293 GLU A O 1
ATOM 2249 N N . ARG A 1 294 ? 15.277 8.483 -30.110 1.00 88.75 294 ARG A N 1
ATOM 2250 C CA . ARG A 1 294 ? 13.946 8.727 -29.550 1.00 88.75 294 ARG A CA 1
ATOM 2251 C C . ARG A 1 294 ? 13.871 10.000 -28.728 1.00 88.75 294 ARG A C 1
ATOM 2253 O O . ARG A 1 294 ? 12.930 10.761 -28.917 1.00 88.75 294 ARG A O 1
ATOM 2260 N N . LEU A 1 295 ? 14.830 10.255 -27.840 1.00 88.44 295 LEU A N 1
ATOM 2261 C CA . LEU A 1 295 ? 14.844 11.476 -27.032 1.00 88.44 295 LEU A CA 1
ATOM 2262 C C . LEU A 1 295 ? 14.930 12.716 -27.923 1.00 88.44 295 LEU A C 1
ATOM 2264 O O . LEU A 1 295 ? 14.204 13.677 -27.684 1.00 88.44 295 LEU A O 1
ATOM 2268 N N . TRP A 1 296 ? 15.731 12.675 -28.994 1.00 86.06 296 TRP A N 1
ATOM 2269 C CA . TRP A 1 296 ? 15.775 13.775 -29.954 1.00 86.06 296 TRP A CA 1
ATOM 2270 C C . TRP A 1 296 ? 14.446 13.943 -30.700 1.00 86.06 296 TRP A C 1
ATOM 2272 O O . TRP A 1 296 ? 13.961 15.061 -30.829 1.00 86.06 296 TRP A O 1
ATOM 2282 N N . GLY A 1 297 ? 13.793 12.850 -31.106 1.00 87.00 297 GLY A N 1
ATOM 2283 C CA . GLY A 1 297 ? 12.442 12.910 -31.676 1.00 87.00 297 GLY A CA 1
ATOM 2284 C C . GLY A 1 297 ? 11.395 13.477 -30.705 1.00 87.00 297 GLY A C 1
ATOM 2285 O O . GLY A 1 297 ? 10.503 14.224 -31.105 1.00 87.00 297 GLY A O 1
ATOM 2286 N N . LEU A 1 298 ? 11.516 13.198 -29.402 1.00 88.12 298 LEU A N 1
ATOM 2287 C CA . LEU A 1 298 ? 10.631 13.757 -28.373 1.00 88.12 298 LEU A CA 1
ATOM 2288 C C . LEU A 1 298 ? 10.812 15.269 -28.175 1.00 88.12 298 LEU A C 1
ATOM 2290 O O . LEU A 1 298 ? 9.878 15.921 -27.700 1.00 88.12 298 LEU A O 1
ATOM 2294 N N . MET A 1 299 ? 11.942 15.847 -28.594 1.00 83.00 299 MET A N 1
ATOM 2295 C CA . MET A 1 299 ? 12.130 17.303 -28.622 1.00 83.00 299 MET A CA 1
ATOM 2296 C C . MET A 1 299 ? 11.168 17.991 -29.595 1.00 83.00 299 MET A C 1
ATOM 2298 O O . MET A 1 299 ? 10.827 19.149 -29.392 1.00 83.00 299 MET A O 1
ATOM 2302 N N . GLU A 1 300 ? 10.658 17.288 -30.606 1.00 84.12 300 GLU A N 1
ATOM 2303 C CA . GLU A 1 300 ? 9.685 17.822 -31.569 1.00 84.12 300 GLU A CA 1
ATOM 2304 C C . GLU A 1 300 ? 8.226 17.590 -31.131 1.00 84.12 300 GLU A C 1
ATOM 2306 O O . GLU A 1 300 ? 7.277 17.978 -31.818 1.00 84.12 300 GLU A O 1
ATOM 2311 N N . ASN A 1 301 ? 8.006 16.976 -29.962 1.00 86.44 301 ASN A N 1
ATOM 2312 C CA . ASN A 1 301 ? 6.667 16.678 -29.470 1.00 86.44 301 ASN A CA 1
ATOM 2313 C C . ASN A 1 301 ? 5.872 17.965 -29.190 1.00 86.44 301 ASN A C 1
ATOM 2315 O O . ASN A 1 301 ? 6.403 18.932 -28.647 1.00 86.44 301 ASN A O 1
ATOM 2319 N N . LYS A 1 302 ? 4.563 17.973 -29.482 1.00 82.81 302 LYS A N 1
ATOM 2320 C CA . LYS A 1 302 ? 3.682 19.133 -29.236 1.00 82.81 302 LYS A CA 1
ATOM 2321 C C . LYS A 1 302 ? 3.609 19.526 -27.755 1.00 82.81 302 LYS A C 1
ATOM 2323 O O . LYS A 1 302 ? 3.493 20.713 -27.443 1.00 82.81 302 LYS A O 1
ATOM 2328 N N . SER A 1 303 ? 3.703 18.558 -26.845 1.00 81.38 303 SER A N 1
ATOM 2329 C CA . SER A 1 303 ? 3.643 18.792 -25.401 1.00 81.38 303 SER A CA 1
ATOM 2330 C C . SER A 1 303 ? 4.943 19.398 -24.871 1.00 81.38 303 SER A C 1
ATOM 2332 O O . SER A 1 303 ? 6.002 18.775 -24.944 1.00 81.38 303 SER A O 1
ATOM 2334 N N . LYS A 1 304 ? 4.848 20.590 -24.262 1.00 77.50 304 LYS A N 1
ATOM 2335 C CA . LYS A 1 304 ? 5.972 21.261 -23.579 1.00 77.50 304 LYS A CA 1
ATOM 2336 C C . LYS A 1 304 ? 6.602 20.359 -22.510 1.00 77.50 304 LYS A C 1
ATOM 2338 O O . LYS A 1 304 ? 7.822 20.268 -22.438 1.00 77.50 304 LYS A O 1
ATOM 2343 N N . ALA A 1 305 ? 5.771 19.655 -21.736 1.00 77.56 305 ALA A N 1
ATOM 2344 C CA . ALA A 1 305 ? 6.231 18.754 -20.684 1.00 77.56 305 ALA A CA 1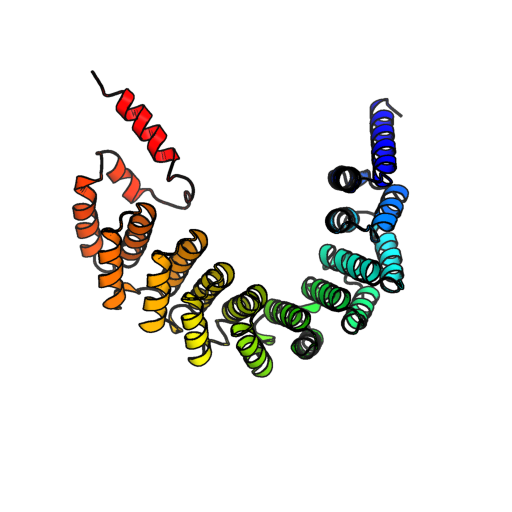
ATOM 2345 C C . ALA A 1 305 ? 7.075 17.599 -21.247 1.00 77.56 305 ALA A C 1
ATOM 2347 O O . ALA A 1 305 ? 8.123 17.280 -20.695 1.00 77.56 305 ALA A O 1
ATOM 2348 N N . ILE A 1 306 ? 6.657 17.005 -22.373 1.00 82.81 306 ILE A N 1
ATOM 2349 C CA . ILE A 1 306 ? 7.396 15.907 -23.018 1.00 82.81 306 ILE A CA 1
ATOM 2350 C C . ILE A 1 306 ? 8.749 16.396 -23.537 1.00 82.81 306 ILE A C 1
ATOM 2352 O O . ILE A 1 306 ? 9.764 15.752 -23.277 1.00 82.81 306 ILE A O 1
ATOM 2356 N N . ARG A 1 307 ? 8.785 17.569 -24.184 1.00 83.88 307 ARG A N 1
ATOM 2357 C CA . ARG A 1 307 ? 10.047 18.188 -24.618 1.00 83.88 307 ARG A CA 1
ATOM 2358 C C . ARG A 1 307 ? 10.986 18.457 -23.446 1.00 83.88 307 ARG A C 1
ATOM 2360 O O . ARG A 1 307 ? 12.177 18.193 -23.547 1.00 83.88 307 ARG A O 1
ATOM 2367 N N . PHE A 1 308 ? 10.453 18.962 -22.333 1.00 79.69 308 PHE A N 1
ATOM 2368 C CA . PHE A 1 308 ? 11.236 19.237 -21.129 1.00 79.69 308 PHE A CA 1
ATOM 2369 C C . PHE A 1 308 ? 11.874 17.966 -20.555 1.00 79.69 308 PHE A C 1
ATOM 2371 O O . PHE A 1 308 ? 13.071 17.952 -20.285 1.00 79.69 308 PHE A O 1
ATOM 2378 N N . MET A 1 309 ? 11.108 16.880 -20.427 1.00 82.44 309 MET A N 1
ATOM 2379 C CA . MET A 1 309 ? 11.634 15.601 -19.934 1.00 82.44 309 MET A CA 1
ATOM 2380 C C . MET A 1 309 ? 12.718 15.029 -20.852 1.00 82.44 309 MET A C 1
ATOM 2382 O O . MET A 1 309 ? 13.754 14.577 -20.368 1.00 82.44 309 MET A O 1
ATOM 2386 N N . ALA A 1 310 ? 12.509 15.091 -22.171 1.00 85.38 310 ALA A N 1
ATOM 2387 C CA . ALA A 1 310 ? 13.508 14.658 -23.141 1.00 85.38 310 ALA A CA 1
ATOM 2388 C C . ALA A 1 310 ? 14.800 15.485 -23.035 1.00 85.38 310 ALA A C 1
ATOM 2390 O O . ALA A 1 310 ? 15.888 14.917 -22.982 1.00 85.38 310 ALA A O 1
ATOM 2391 N N . ALA A 1 311 ? 14.682 16.812 -22.920 1.00 81.94 311 ALA A N 1
ATOM 2392 C CA . ALA A 1 311 ? 15.820 17.709 -22.735 1.00 81.94 311 ALA A CA 1
ATOM 2393 C C . ALA A 1 311 ? 16.577 17.427 -21.429 1.00 81.94 311 ALA A C 1
ATOM 2395 O O . ALA A 1 311 ? 17.806 17.424 -21.431 1.00 81.94 311 ALA A O 1
ATOM 2396 N N . ARG A 1 312 ? 15.859 17.157 -20.328 1.00 81.81 312 ARG A N 1
ATOM 2397 C CA . ARG A 1 312 ? 16.458 16.806 -19.033 1.00 81.81 312 ARG A CA 1
ATOM 2398 C C . ARG A 1 312 ? 17.313 15.545 -19.138 1.00 81.81 312 ARG A C 1
ATOM 2400 O O . ARG A 1 312 ? 18.481 15.588 -18.768 1.00 81.81 312 ARG A O 1
ATOM 2407 N N . LEU A 1 313 ? 16.755 14.470 -19.703 1.00 83.62 313 LEU A N 1
ATOM 2408 C CA . LEU A 1 313 ? 17.465 13.200 -19.900 1.00 83.62 313 LEU A CA 1
ATOM 2409 C C . LEU A 1 313 ? 18.675 13.350 -20.832 1.00 83.62 313 LEU A C 1
ATOM 2411 O O . LEU A 1 313 ? 19.731 12.797 -20.557 1.00 83.62 313 LEU A O 1
ATOM 2415 N N . LEU A 1 314 ? 18.543 14.128 -21.910 1.00 82.25 314 LEU A N 1
ATOM 2416 C CA . LEU A 1 314 ? 19.651 14.421 -22.825 1.00 82.25 314 LEU A CA 1
ATOM 2417 C C . LEU A 1 314 ? 20.781 15.209 -22.144 1.00 82.25 314 LEU A C 1
ATOM 2419 O O . LEU A 1 314 ? 21.945 14.934 -22.410 1.00 82.25 314 LEU A O 1
ATOM 2423 N N . ARG A 1 315 ? 20.445 16.178 -21.282 1.00 75.06 315 ARG A N 1
ATOM 2424 C CA . ARG A 1 315 ? 21.414 17.040 -20.586 1.00 75.06 315 ARG A CA 1
ATOM 2425 C C . ARG A 1 315 ? 22.179 16.300 -19.497 1.00 75.06 315 ARG A C 1
ATOM 2427 O O . ARG A 1 315 ? 23.391 16.421 -19.411 1.00 75.06 315 ARG A O 1
ATOM 2434 N N . GLU A 1 316 ? 21.476 15.572 -18.638 1.00 69.06 316 GLU A N 1
ATOM 2435 C CA . GLU A 1 316 ? 22.095 14.889 -17.493 1.00 69.06 316 GLU A CA 1
ATOM 2436 C C . GLU A 1 316 ? 22.993 13.719 -17.902 1.00 69.06 316 GLU A C 1
ATOM 2438 O O . GLU A 1 316 ? 23.798 13.248 -17.106 1.00 69.06 316 GLU A O 1
ATOM 2443 N N . MET A 1 317 ? 22.866 13.264 -19.146 1.00 64.06 317 MET A N 1
ATOM 2444 C CA . MET A 1 317 ? 23.618 12.139 -19.696 1.00 64.06 317 MET A CA 1
ATOM 2445 C C . MET A 1 317 ? 24.618 12.586 -20.777 1.00 64.06 317 MET A C 1
ATOM 2447 O O . MET A 1 317 ? 25.122 11.756 -21.533 1.00 64.06 317 MET A O 1
ATOM 2451 N N . ASP A 1 318 ? 24.900 13.895 -20.846 1.00 63.88 318 ASP A N 1
ATOM 2452 C CA . ASP A 1 318 ? 25.888 14.524 -21.728 1.00 63.88 318 ASP A CA 1
ATOM 2453 C C . ASP A 1 318 ? 27.304 14.360 -21.146 1.00 63.88 318 ASP A C 1
ATOM 2455 O O . ASP A 1 318 ? 27.771 15.184 -20.364 1.00 63.88 318 ASP A O 1
ATOM 2459 N N . GLU A 1 319 ? 28.012 13.289 -21.519 1.00 54.84 319 GLU A N 1
ATOM 2460 C CA . GLU A 1 319 ? 29.436 13.126 -21.165 1.00 54.84 319 GLU A CA 1
ATOM 2461 C C . GLU A 1 319 ? 30.347 14.121 -21.915 1.00 54.84 319 GLU A C 1
ATOM 2463 O O . GLU A 1 319 ? 31.491 14.345 -21.521 1.00 54.84 319 GLU A O 1
ATOM 2468 N N . VAL A 1 320 ? 29.869 14.719 -23.015 1.00 50.75 320 VAL A N 1
ATOM 2469 C CA . VAL A 1 320 ? 30.685 15.493 -23.957 1.00 50.75 320 VAL A CA 1
ATOM 2470 C C . VAL A 1 320 ? 29.836 16.639 -24.498 1.00 50.75 320 VAL A C 1
ATOM 2472 O O . VAL A 1 320 ? 29.127 16.399 -25.470 1.00 50.75 320 VAL A O 1
ATOM 2475 N N . GLY A 1 321 ? 29.962 17.851 -23.923 1.00 55.91 321 GLY A N 1
ATOM 2476 C CA . GLY A 1 321 ? 29.158 19.100 -24.067 1.00 55.91 321 GLY A CA 1
ATOM 2477 C C . GLY A 1 321 ? 28.544 19.531 -25.424 1.00 55.91 321 GLY A C 1
ATOM 2478 O O . GLY A 1 321 ? 27.961 20.609 -25.545 1.00 55.91 321 GLY A O 1
ATOM 2479 N N . SER A 1 322 ? 28.659 18.715 -26.463 1.00 63.53 322 SER A N 1
ATOM 2480 C CA . SER A 1 322 ? 27.928 18.726 -27.725 1.00 63.53 322 SER A CA 1
ATOM 2481 C C . SER A 1 322 ? 26.401 18.655 -27.585 1.00 63.53 322 SER A C 1
ATOM 2483 O O . SER A 1 322 ? 25.715 19.323 -28.363 1.00 63.53 322 SER A O 1
ATOM 2485 N N . VAL A 1 323 ? 25.839 17.909 -26.619 1.00 65.56 323 VAL A N 1
ATOM 2486 C CA . VAL A 1 323 ? 24.373 17.846 -26.451 1.00 65.56 323 VAL A CA 1
ATOM 2487 C C . VAL A 1 323 ? 23.867 19.178 -25.911 1.00 65.56 323 VAL A C 1
ATOM 2489 O O . VAL A 1 323 ? 22.887 19.719 -26.424 1.00 65.56 323 VAL A O 1
ATOM 2492 N N . SER A 1 324 ? 24.596 19.767 -24.964 1.00 64.56 324 SER A N 1
ATOM 2493 C CA . SER A 1 324 ? 24.321 21.097 -24.416 1.00 64.56 324 SER A CA 1
ATOM 2494 C C . SER A 1 324 ? 24.308 22.194 -25.493 1.00 64.56 324 SER A C 1
ATOM 2496 O O . SER A 1 324 ? 23.363 22.984 -25.552 1.00 64.56 324 SER A O 1
ATOM 2498 N N . ALA A 1 325 ? 25.281 22.204 -26.412 1.00 65.12 325 ALA A N 1
ATOM 2499 C CA . ALA A 1 325 ? 25.318 23.159 -27.528 1.00 65.12 325 ALA A CA 1
ATOM 2500 C C . ALA A 1 325 ? 24.123 22.993 -28.489 1.00 65.12 325 ALA A C 1
ATOM 2502 O O . ALA A 1 325 ? 23.498 23.972 -28.905 1.00 65.12 325 ALA A O 1
ATOM 2503 N N . ARG A 1 326 ? 23.759 21.744 -28.803 1.00 70.62 326 ARG A N 1
ATOM 2504 C CA . ARG A 1 326 ? 22.634 21.437 -29.696 1.00 70.62 326 ARG A CA 1
ATOM 2505 C C . ARG A 1 326 ? 21.282 21.765 -29.056 1.00 70.62 326 ARG A C 1
ATOM 2507 O O . ARG A 1 326 ? 20.377 22.236 -29.743 1.00 70.62 326 ARG A O 1
ATOM 2514 N N . LEU A 1 327 ? 21.140 21.559 -27.745 1.00 65.94 327 LEU A N 1
ATOM 2515 C CA . LEU A 1 327 ? 19.963 21.983 -26.984 1.00 65.94 327 LEU A CA 1
ATOM 2516 C C . LEU A 1 327 ? 19.833 23.510 -26.984 1.00 65.94 327 LEU A C 1
ATOM 2518 O O . LEU A 1 327 ? 18.753 24.021 -27.275 1.00 65.94 327 LEU A O 1
ATOM 2522 N N . GLN A 1 328 ? 20.920 24.247 -26.734 1.00 65.69 328 GLN A N 1
ATOM 2523 C CA . GLN A 1 328 ? 20.905 25.712 -26.802 1.00 65.69 328 GLN A CA 1
ATOM 2524 C C . GLN A 1 328 ? 20.420 26.203 -28.169 1.00 65.69 328 GLN A C 1
ATOM 2526 O O . GLN A 1 328 ? 19.561 27.076 -28.232 1.00 65.69 328 GLN A O 1
ATOM 2531 N N . GLU A 1 329 ? 20.915 25.623 -29.264 1.00 68.25 329 GLU A N 1
ATOM 2532 C CA . GLU A 1 329 ? 20.476 25.981 -30.613 1.00 68.25 329 GLU A CA 1
ATOM 2533 C C . GLU A 1 329 ? 19.001 25.649 -30.876 1.00 68.25 329 GLU A C 1
ATOM 2535 O O . GLU A 1 329 ? 18.278 26.490 -31.409 1.00 68.25 329 GLU A O 1
ATOM 2540 N N . PHE A 1 330 ? 18.531 24.475 -30.444 1.00 67.88 330 PHE A N 1
ATOM 2541 C CA . PHE A 1 330 ? 17.134 24.063 -30.601 1.00 67.88 330 PHE A CA 1
ATOM 2542 C C . PHE A 1 330 ? 16.155 25.003 -29.885 1.00 67.88 330 PHE A C 1
ATOM 2544 O O . PHE A 1 330 ? 15.088 25.312 -30.416 1.00 67.88 330 PHE A O 1
ATOM 2551 N N . TRP A 1 331 ? 16.504 25.473 -28.685 1.00 65.06 331 TRP A N 1
ATOM 2552 C CA . TRP A 1 331 ? 15.622 26.324 -27.887 1.00 65.06 331 TRP A CA 1
ATOM 2553 C C . TRP A 1 331 ? 15.724 27.820 -28.222 1.00 65.06 331 TRP A C 1
ATOM 2555 O O . TRP A 1 331 ? 14.834 28.567 -27.821 1.00 65.06 331 TRP A O 1
ATOM 2565 N N . LYS A 1 332 ? 16.717 28.273 -29.007 1.00 64.44 332 LYS A N 1
ATOM 2566 C CA . LYS A 1 332 ? 16.854 29.686 -29.440 1.00 64.44 332 LYS A CA 1
ATOM 2567 C C . LYS A 1 332 ? 15.548 30.329 -29.947 1.00 64.44 332 LYS A C 1
ATOM 2569 O O . LYS A 1 332 ? 15.295 31.467 -29.565 1.00 64.44 332 LYS A O 1
ATOM 2574 N N . PRO A 1 333 ? 14.690 29.661 -30.746 1.00 61.72 333 PRO A N 1
ATOM 2575 C CA . PRO A 1 333 ? 13.427 30.243 -31.216 1.00 61.72 333 PRO A CA 1
ATOM 2576 C C . PRO A 1 333 ? 12.317 30.290 -30.153 1.00 61.72 333 PRO A C 1
ATOM 2578 O O . PRO A 1 333 ? 11.318 30.980 -30.338 1.00 61.72 333 PRO A O 1
ATOM 2581 N N . TYR A 1 334 ? 12.463 29.531 -29.064 1.00 55.81 334 TYR A N 1
ATOM 2582 C CA . TYR A 1 334 ? 11.471 29.376 -27.995 1.00 55.81 334 TYR A CA 1
ATOM 2583 C C . TYR A 1 334 ? 11.807 30.198 -26.738 1.00 55.81 334 TYR A C 1
ATOM 2585 O O . TYR A 1 334 ? 10.978 30.292 -25.833 1.00 55.81 334 TYR A O 1
ATOM 2593 N N . ILE A 1 335 ? 13.009 30.779 -26.675 1.00 52.91 335 ILE A N 1
ATOM 2594 C CA . ILE A 1 335 ? 13.545 31.519 -25.531 1.00 52.91 335 ILE A CA 1
ATOM 2595 C C . ILE A 1 335 ? 13.361 33.026 -25.764 1.00 52.91 335 ILE A C 1
ATOM 2597 O O . ILE A 1 335 ? 13.997 33.620 -26.631 1.00 52.91 335 ILE A O 1
ATOM 2601 N N . GLY A 1 336 ? 12.529 33.671 -24.944 1.00 47.88 336 GLY A N 1
ATOM 2602 C CA . GLY A 1 336 ? 12.710 35.093 -24.642 1.00 47.88 336 GLY A CA 1
ATOM 2603 C C . GLY A 1 336 ? 13.937 35.260 -23.738 1.00 47.88 336 GLY A C 1
ATOM 2604 O O . GLY A 1 336 ? 14.205 34.394 -22.913 1.00 47.88 336 GLY A O 1
ATOM 2605 N N . ILE A 1 337 ? 14.682 36.360 -23.882 1.00 39.28 337 ILE A N 1
ATOM 2606 C CA . ILE A 1 337 ? 16.032 36.614 -23.319 1.00 39.28 337 ILE A CA 1
ATOM 2607 C C . ILE A 1 337 ? 16.220 36.219 -21.828 1.00 39.28 337 ILE A C 1
ATOM 2609 O O . ILE A 1 337 ? 17.331 35.899 -21.416 1.00 39.28 337 ILE A O 1
ATOM 2613 N N . SER A 1 338 ? 15.161 36.156 -21.019 1.00 40.94 338 SER A N 1
ATOM 2614 C CA . SER A 1 338 ? 15.218 35.793 -19.594 1.00 40.94 338 SER A CA 1
ATOM 2615 C C . SER A 1 338 ? 15.409 34.296 -19.285 1.00 40.94 338 SER A C 1
ATOM 2617 O O . SER A 1 338 ? 15.794 33.965 -18.167 1.00 40.94 338 SER A O 1
ATOM 2619 N N . THR A 1 339 ? 15.177 33.366 -20.221 1.00 42.53 339 THR A N 1
ATOM 2620 C CA . THR A 1 339 ? 15.226 31.913 -19.918 1.00 42.53 339 THR A CA 1
ATOM 2621 C C . THR A 1 339 ? 16.640 31.321 -19.906 1.00 42.53 339 THR A C 1
ATOM 2623 O O . THR A 1 339 ? 16.839 30.224 -19.389 1.00 42.53 339 THR A O 1
ATOM 2626 N N . VAL A 1 340 ? 17.639 32.048 -20.419 1.00 40.09 340 VAL A N 1
ATOM 2627 C CA . VAL A 1 340 ? 19.051 31.619 -20.393 1.00 40.09 340 VAL A CA 1
ATOM 2628 C C . VAL A 1 340 ? 19.587 31.547 -18.954 1.00 40.09 340 VAL A C 1
ATOM 2630 O O . VAL A 1 340 ? 20.393 30.677 -18.658 1.00 40.09 340 VAL A O 1
ATOM 2633 N N . ILE A 1 341 ? 19.065 32.372 -18.037 1.00 40.84 341 ILE A N 1
ATOM 2634 C CA . ILE A 1 341 ? 19.428 32.363 -16.604 1.00 40.84 341 ILE A CA 1
ATOM 2635 C C . ILE A 1 341 ? 18.766 31.191 -15.852 1.00 40.84 341 ILE A C 1
ATOM 2637 O O . ILE A 1 341 ? 19.293 30.703 -14.854 1.00 40.84 341 ILE A O 1
ATOM 2641 N N . LEU A 1 342 ? 17.633 30.689 -16.348 1.00 43.62 342 LEU A N 1
ATOM 2642 C CA . LEU A 1 342 ? 16.916 29.573 -15.731 1.00 43.62 342 LEU A CA 1
ATOM 2643 C C . LEU A 1 342 ? 17.617 28.227 -15.985 1.00 43.62 342 LEU A C 1
ATOM 2645 O O . LEU A 1 342 ? 17.664 27.394 -15.088 1.00 43.62 342 LEU A O 1
ATOM 2649 N N . LEU A 1 343 ? 18.254 28.031 -17.148 1.00 41.66 343 LEU A N 1
ATOM 2650 C CA . LEU A 1 343 ? 18.992 26.795 -17.460 1.00 41.66 343 LEU A CA 1
ATOM 2651 C C . LEU A 1 343 ? 20.147 26.493 -16.483 1.00 41.66 343 LEU A C 1
ATOM 2653 O O . LEU A 1 343 ? 20.400 25.312 -16.234 1.00 41.66 343 LEU A O 1
ATOM 2657 N N . ASP A 1 344 ? 20.757 27.527 -15.892 1.00 38.34 344 ASP A N 1
ATOM 2658 C CA . ASP A 1 344 ? 21.832 27.419 -14.890 1.00 38.34 344 ASP A CA 1
ATOM 2659 C C . ASP A 1 344 ? 21.325 27.352 -13.432 1.00 38.34 344 ASP A C 1
ATOM 2661 O O . ASP A 1 344 ? 22.100 27.034 -12.533 1.00 38.34 344 ASP A O 1
ATOM 2665 N N . SER A 1 345 ? 20.038 27.626 -13.167 1.00 37.03 345 SER A N 1
ATOM 2666 C CA . SER A 1 345 ? 19.477 27.735 -11.802 1.00 37.03 345 SER A CA 1
ATOM 2667 C C . SER A 1 345 ? 18.368 26.728 -11.453 1.00 37.03 345 SER A C 1
ATOM 2669 O O . SER A 1 345 ? 17.830 26.770 -10.348 1.00 37.03 345 SER A O 1
ATOM 2671 N N . PHE A 1 346 ? 18.040 25.781 -12.338 1.00 46.00 346 PHE A N 1
ATOM 2672 C CA . PHE A 1 346 ? 17.030 24.747 -12.071 1.00 46.00 346 PHE A CA 1
ATOM 2673 C C . PHE A 1 346 ? 17.537 23.653 -11.116 1.00 46.00 346 PHE A C 1
ATOM 2675 O O . PHE A 1 346 ? 17.922 22.568 -11.559 1.00 46.00 346 PHE A O 1
ATOM 2682 N N . ASN A 1 347 ? 17.486 23.940 -9.812 1.00 35.25 347 ASN A N 1
ATOM 2683 C CA . ASN A 1 347 ? 17.582 22.954 -8.739 1.00 35.25 347 ASN A CA 1
ATOM 2684 C C . ASN A 1 347 ? 16.214 22.758 -8.037 1.00 35.25 347 ASN A C 1
ATOM 2686 O O . ASN A 1 347 ? 15.517 23.716 -7.716 1.00 35.25 347 ASN A O 1
ATOM 2690 N N . GLU A 1 348 ? 15.883 21.480 -7.842 1.00 36.91 348 GLU A N 1
ATOM 2691 C CA . GLU A 1 348 ? 14.974 20.804 -6.888 1.00 36.91 348 GLU A CA 1
ATOM 2692 C C . GLU A 1 348 ? 13.480 21.117 -6.697 1.00 36.91 348 GLU A C 1
ATOM 2694 O O . GLU A 1 348 ? 12.781 20.217 -6.235 1.00 36.91 348 GLU A O 1
ATOM 2699 N N . GLU A 1 349 ? 12.905 22.240 -7.106 1.00 35.75 349 GLU A N 1
ATOM 2700 C CA . GLU A 1 349 ? 11.439 22.401 -7.020 1.00 35.75 349 GLU A CA 1
ATOM 2701 C C . GLU A 1 349 ? 10.817 22.554 -8.410 1.00 35.75 349 GLU A C 1
ATOM 2703 O O . GLU A 1 349 ? 11.510 22.821 -9.383 1.00 35.75 349 GLU A O 1
ATOM 2708 N N . TYR A 1 350 ? 9.498 22.373 -8.520 1.00 41.53 350 TYR A N 1
ATOM 2709 C CA . TYR A 1 350 ? 8.676 22.722 -9.694 1.00 41.53 350 TYR A CA 1
ATOM 2710 C C . TYR A 1 350 ? 8.301 21.602 -10.682 1.00 41.53 350 TYR A C 1
ATOM 2712 O O . TYR A 1 350 ? 8.551 21.670 -11.883 1.00 41.53 350 TYR A O 1
ATOM 2720 N N . CYS A 1 351 ? 7.503 20.643 -10.196 1.00 35.78 351 CYS A N 1
ATOM 2721 C CA . CYS A 1 351 ? 6.537 19.916 -11.036 1.00 35.78 351 CYS A CA 1
ATOM 2722 C C . CYS A 1 351 ? 5.175 20.640 -11.199 1.00 35.78 351 CYS A C 1
ATOM 2724 O O . CYS A 1 351 ? 4.315 20.128 -11.911 1.00 35.78 351 CYS A O 1
ATOM 2726 N N . SER A 1 352 ? 4.955 21.827 -10.606 1.00 34.38 352 SER A N 1
ATOM 2727 C CA . SER A 1 352 ? 3.666 22.558 -10.686 1.00 34.38 352 SER A CA 1
ATOM 2728 C C . SER A 1 352 ? 3.690 23.915 -11.423 1.00 34.38 352 SER A C 1
ATOM 2730 O O . SER A 1 352 ? 2.655 24.565 -11.516 1.00 34.38 352 SER A O 1
ATOM 2732 N N . ILE A 1 353 ? 4.820 24.351 -12.003 1.00 39.06 353 ILE A N 1
ATOM 2733 C CA . ILE A 1 353 ? 4.987 25.709 -12.595 1.00 39.06 353 ILE A CA 1
ATOM 2734 C C . ILE A 1 353 ? 4.777 25.769 -14.118 1.00 39.06 353 ILE A C 1
ATOM 2736 O O . ILE A 1 353 ? 5.103 26.755 -14.772 1.00 39.06 353 ILE A O 1
ATOM 2740 N N . GLY A 1 354 ? 4.141 24.760 -14.716 1.00 41.59 354 GLY A N 1
ATOM 2741 C CA . GLY A 1 354 ? 3.682 24.891 -16.108 1.00 41.59 354 GLY A CA 1
ATOM 2742 C C . GLY A 1 354 ? 2.802 26.135 -16.321 1.00 41.59 354 GLY A C 1
ATOM 2743 O O . GLY A 1 354 ? 2.929 26.798 -17.349 1.00 41.59 354 GLY A O 1
ATOM 2744 N N . ASP A 1 355 ? 2.004 26.480 -15.304 1.00 35.97 355 ASP A N 1
ATOM 2745 C CA . ASP A 1 355 ? 1.011 27.555 -15.362 1.00 35.97 355 ASP A CA 1
ATOM 2746 C C . ASP A 1 355 ? 1.510 28.878 -14.734 1.00 35.97 355 ASP A C 1
ATOM 2748 O O . ASP A 1 355 ? 1.191 29.957 -15.228 1.00 35.97 355 ASP A O 1
ATOM 2752 N N . LEU A 1 356 ? 2.369 28.825 -13.704 1.00 35.09 356 LEU A N 1
ATOM 2753 C CA . LEU A 1 356 ? 2.897 30.019 -13.013 1.00 35.09 356 LEU A CA 1
ATOM 2754 C C . LEU A 1 356 ? 3.912 30.813 -13.853 1.00 35.09 356 LEU A C 1
ATOM 2756 O O . LEU A 1 356 ? 3.922 32.043 -13.811 1.00 35.09 356 LEU A O 1
ATOM 2760 N N . ALA A 1 357 ? 4.709 30.133 -14.685 1.00 43.38 357 ALA A N 1
ATOM 2761 C CA . ALA A 1 357 ? 5.622 30.809 -15.606 1.00 43.38 357 ALA A CA 1
ATOM 2762 C C . ALA A 1 357 ? 4.866 31.663 -16.645 1.00 43.38 357 ALA A C 1
ATOM 2764 O O . ALA A 1 357 ? 5.398 32.651 -17.149 1.00 43.38 357 ALA A O 1
ATOM 2765 N N . GLU A 1 358 ? 3.614 31.317 -16.960 1.00 43.62 358 GLU A N 1
ATOM 2766 C CA . GLU A 1 358 ? 2.799 32.019 -17.953 1.00 43.62 358 GLU A CA 1
ATOM 2767 C C . GLU A 1 358 ? 2.188 33.320 -17.399 1.00 43.62 358 GLU A C 1
ATOM 2769 O O . GLU A 1 358 ? 2.027 34.291 -18.144 1.00 43.62 358 GLU A O 1
ATOM 2774 N N . GLU A 1 359 ? 1.909 33.381 -16.094 1.00 39.84 359 GLU A N 1
ATOM 2775 C CA . GLU A 1 359 ? 1.379 34.576 -15.426 1.00 39.84 359 GLU A CA 1
ATOM 2776 C C . GLU A 1 359 ? 2.467 35.637 -15.203 1.00 39.84 359 GLU A C 1
ATOM 2778 O O . GLU A 1 359 ? 2.251 36.813 -15.508 1.00 39.84 359 GLU A O 1
ATOM 2783 N N . GLU A 1 360 ? 3.683 35.229 -14.824 1.00 40.09 360 GLU A N 1
ATOM 2784 C CA . GLU A 1 360 ? 4.835 36.139 -14.773 1.00 40.09 360 GLU A CA 1
ATOM 2785 C C . GLU A 1 360 ? 5.256 36.631 -16.168 1.00 40.09 360 GLU A C 1
ATOM 2787 O O . GLU A 1 360 ? 5.512 37.826 -16.349 1.00 40.09 360 GLU A O 1
ATOM 2792 N N . LEU A 1 361 ? 5.247 35.761 -17.189 1.00 43.09 361 LEU A N 1
ATOM 2793 C CA . LEU A 1 361 ? 5.521 36.156 -18.578 1.00 43.09 361 LEU A CA 1
ATOM 2794 C C . LEU A 1 361 ? 4.439 37.095 -19.142 1.00 43.09 361 LEU A C 1
ATOM 2796 O O . LEU A 1 361 ? 4.770 38.031 -19.874 1.00 43.09 361 LEU A O 1
ATOM 2800 N N . ARG A 1 362 ? 3.161 36.914 -18.772 1.00 46.84 362 ARG A N 1
ATOM 2801 C CA . ARG A 1 362 ? 2.072 37.853 -19.106 1.00 46.84 362 ARG A CA 1
ATOM 2802 C C . ARG A 1 362 ? 2.245 39.209 -18.424 1.00 46.84 362 ARG A C 1
ATOM 2804 O O . ARG A 1 362 ? 2.079 40.235 -19.084 1.00 46.84 362 ARG A O 1
ATOM 2811 N N . LEU A 1 363 ? 2.595 39.228 -17.138 1.00 43.31 363 LEU A N 1
ATOM 2812 C CA . LEU A 1 363 ? 2.796 40.459 -16.363 1.00 43.31 363 LEU A CA 1
ATOM 2813 C C . LEU A 1 363 ? 4.017 41.261 -16.843 1.00 43.31 363 LEU A C 1
ATOM 2815 O O . LEU A 1 363 ? 3.986 42.493 -16.840 1.00 43.31 363 LEU A O 1
ATOM 2819 N N . LEU A 1 364 ? 5.069 40.586 -17.309 1.00 38.31 364 LEU A N 1
ATOM 2820 C CA . LEU A 1 364 ? 6.250 41.220 -17.902 1.00 38.31 364 LEU A CA 1
ATOM 2821 C C . LEU A 1 364 ? 5.995 41.722 -19.330 1.00 38.31 364 LEU A C 1
ATOM 2823 O O . LEU A 1 364 ? 6.410 42.832 -19.664 1.00 38.31 364 LEU A O 1
ATOM 2827 N N . ALA A 1 365 ? 5.241 40.979 -20.147 1.00 42.72 365 ALA A N 1
ATOM 2828 C CA . ALA A 1 365 ? 4.827 41.432 -21.478 1.00 42.72 365 ALA A CA 1
ATOM 2829 C C . ALA A 1 365 ? 3.867 42.639 -21.424 1.00 42.72 365 ALA A C 1
ATOM 2831 O O . ALA A 1 365 ? 3.883 43.484 -22.320 1.00 42.72 365 ALA A O 1
ATOM 2832 N N . ALA A 1 366 ? 3.064 42.761 -20.361 1.00 44.53 366 ALA A N 1
ATOM 2833 C CA . ALA A 1 366 ? 2.207 43.922 -20.118 1.00 44.53 366 ALA A CA 1
ATOM 2834 C C . ALA A 1 366 ? 2.992 45.190 -19.726 1.00 44.53 366 ALA A C 1
ATOM 2836 O O . ALA A 1 366 ? 2.518 46.294 -19.973 1.00 44.53 366 ALA A O 1
ATOM 2837 N N . LYS A 1 367 ? 4.202 45.046 -19.166 1.00 39.81 367 LYS A N 1
ATOM 2838 C CA . LYS A 1 367 ? 5.090 46.163 -18.786 1.00 39.81 367 LYS A CA 1
ATOM 2839 C C . LYS A 1 367 ? 5.989 46.669 -19.922 1.00 39.81 367 LYS A C 1
ATOM 2841 O O . LYS A 1 367 ? 6.675 47.667 -19.732 1.00 39.81 367 LYS A O 1
ATOM 2846 N N . GLN A 1 368 ? 6.009 45.995 -21.076 1.00 39.38 368 GLN A N 1
ATOM 2847 C CA . GLN A 1 368 ? 6.882 46.328 -22.214 1.00 39.38 368 GLN A CA 1
ATOM 2848 C C . GLN A 1 368 ? 6.135 46.748 -23.491 1.00 39.38 368 GLN A C 1
ATOM 2850 O O . GLN A 1 368 ? 6.755 46.877 -24.547 1.00 39.38 368 GLN A O 1
ATOM 2855 N N . ARG A 1 369 ? 4.821 46.992 -23.432 1.00 35.69 369 ARG A N 1
ATOM 2856 C CA . ARG A 1 369 ? 4.151 47.737 -24.509 1.00 35.69 369 ARG A CA 1
ATOM 2857 C C . ARG A 1 369 ? 4.326 49.240 -24.238 1.00 35.69 369 ARG A C 1
ATOM 2859 O O . ARG A 1 369 ? 4.076 49.629 -23.099 1.00 35.69 369 ARG A O 1
ATOM 2866 N N . PRO A 1 370 ? 4.806 50.033 -25.215 1.00 44.16 370 PRO A N 1
ATOM 2867 C CA . PRO A 1 370 ? 5.028 51.468 -25.039 1.00 44.16 370 PRO A CA 1
ATOM 2868 C C . PRO A 1 370 ? 3.742 52.232 -24.727 1.00 44.16 370 PRO A C 1
ATOM 2870 O O . PRO A 1 370 ? 2.659 51.778 -25.173 1.00 44.16 370 PRO A O 1
#

Radius of gyration: 26.65 Å; chains: 1; bounding box: 60×71×68 Å